Protein AF-0000000078048595 (afdb_homodimer)

Sequence (288 aa):
MGRRRSNDENTLHKILGFFTSAVDALPHLVNYIFIPYFLWQSFKAIGSSNSGDEKKWLKFWVLYFVIDFLESTFPQTFEWLPIWPSAKAVIICWLAYPGPLNGANYIYNKCIHPLLNYRKRVRVSFSEDMVNPFSKKPDDDHDDMGRRRSNDENTLHKILGFFTSAVDALPHLVNYIFIPYFLWQSFKAIGSSNSGDEKKWLKFWVLYFVIDFLESTFPQTFEWLPIWPSAKAVIICWLAYPGPLNGANYIYNKCIHPLLNYRKRVRVSFSEDMVNPFSKKPDDDHDD

Radius of gyration: 27.28 Å; Cα contacts (8 Å, |Δi|>4): 137; chains: 2; bounding box: 36×112×97 Å

Secondary structure (DSSP, 8-state):
-HHHHHHHHHHHHHHHHHHHHHHHHHHHHHHHHHHHHHHHHHHHHHHSS-HHHHHHHHHHHHHHHHHHHHHHH-HHHHHT-TTHHHHHHHHHHHHH--STT-HHHHHIIIIIHHHHHHHHHHHHHHIIIII-SS----------/-HHHHHHHHHHHHHHHHHHHHHHHHHHHHHHHHHHHHHHHHHHHHHHSS-HHHHHHHHHHHHHHHHHHHHHHH-HHHHHT-TTHHHHHHHHHHHHH--STT-HHHHHIIIIIHHHHHHHHHHHHHHIIIII-SS----------

InterPro domains:
  IPR004345 TB2/DP1/HVA22 [PF03134] (40-115)
  IPR004345 TB2/DP1/HVA22 [PTHR12300] (37-122)

Organism: NCBI:txid267555

Solvent-accessible surface area (backbone atoms only — not comparable to full-atom values): 15831 Å² total; per-residue (Å²): 122,69,64,63,54,52,51,49,50,49,48,49,51,48,51,53,48,51,51,53,49,48,64,61,43,45,58,55,51,49,47,63,53,48,47,58,50,53,45,50,54,44,53,52,22,65,74,43,91,48,64,66,46,32,45,50,49,37,40,29,52,45,53,50,49,51,52,51,46,51,44,70,75,38,48,70,67,52,65,72,38,83,58,40,67,59,50,51,52,52,50,52,50,39,29,66,36,89,52,96,72,18,35,24,60,52,48,36,59,69,56,46,46,54,53,52,53,51,42,53,53,47,46,56,55,39,48,64,63,65,62,46,70,76,63,63,72,76,78,78,72,72,83,120,123,70,66,62,56,53,51,50,50,51,48,48,52,48,50,51,48,50,51,52,49,48,63,60,42,46,56,54,52,50,47,62,54,49,47,58,50,53,45,51,54,44,52,51,22,64,73,43,91,49,64,66,46,32,44,49,48,39,40,30,53,47,53,50,49,51,52,53,46,51,45,67,76,38,47,70,68,50,64,70,38,82,57,41,66,59,51,50,52,51,52,51,51,40,28,66,38,88,53,97,71,18,36,25,60,51,50,37,60,70,57,46,44,53,53,53,52,50,41,51,52,46,45,57,54,37,47,62,64,65,61,45,69,74,64,65,71,75,77,77,72,74,77,120

Structure (mmCIF, N/CA/C/O backbone):
data_AF-0000000078048595-model_v1
#
loop_
_entity.id
_entity.type
_entity.pdbx_description
1 polymer 'HVA22-like protein'
#
loop_
_atom_site.group_PDB
_atom_site.id
_atom_site.type_symbol
_atom_site.label_atom_id
_atom_site.label_alt_id
_atom_site.label_comp_id
_atom_site.label_asym_id
_atom_site.label_entity_id
_atom_site.label_seq_id
_atom_site.pdbx_PDB_ins_code
_atom_site.Cartn_x
_atom_site.Cartn_y
_atom_site.Cartn_z
_atom_site.occupancy
_atom_site.B_iso_or_equiv
_atom_site.auth_seq_id
_atom_site.auth_comp_id
_atom_site.auth_asym_id
_atom_site.auth_atom_id
_atom_site.pdbx_PDB_model_num
ATOM 1 N N . MET A 1 1 ? -10.578 -37.719 -40.062 1 47.03 1 MET A N 1
ATOM 2 C CA . MET A 1 1 ? -11.539 -36.781 -39.469 1 47.03 1 MET A CA 1
ATOM 3 C C . MET A 1 1 ? -11.219 -36.5 -38.031 1 47.03 1 MET A C 1
ATOM 5 O O . MET A 1 1 ? -11.734 -35.531 -37.438 1 47.03 1 MET A O 1
ATOM 9 N N . GLY A 1 2 ? -10.523 -37.312 -37.312 1 56.66 2 GLY A N 1
ATOM 10 C CA . GLY A 1 2 ? -10.18 -37.219 -35.906 1 56.66 2 GLY A CA 1
ATOM 11 C C . GLY A 1 2 ? -9.078 -36.219 -35.625 1 56.66 2 GLY A C 1
ATOM 12 O O . GLY A 1 2 ? -9.07 -35.562 -34.562 1 56.66 2 GLY A O 1
ATOM 13 N N . ARG A 1 3 ? -8.203 -36 -36.625 1 63.97 3 ARG A N 1
ATOM 14 C CA . ARG A 1 3 ? -7.035 -35.156 -36.375 1 63.97 3 ARG A CA 1
ATOM 15 C C . ARG A 1 3 ? -7.406 -33.688 -36.469 1 63.97 3 ARG A C 1
ATOM 17 O O . ARG A 1 3 ? -6.812 -32.844 -35.75 1 63.97 3 ARG A O 1
ATOM 24 N N . ARG A 1 4 ? -8.266 -33.344 -37.25 1 62.44 4 ARG A N 1
ATOM 25 C CA . ARG A 1 4 ? -8.648 -31.938 -37.438 1 62.44 4 ARG A CA 1
ATOM 26 C C . ARG A 1 4 ? -9.383 -31.406 -36.188 1 62.44 4 ARG A C 1
ATOM 28 O O . ARG A 1 4 ? -9.203 -30.266 -35.812 1 62.44 4 ARG A O 1
ATOM 35 N N . ARG A 1 5 ? -10.164 -32.281 -35.625 1 65.06 5 ARG A N 1
ATOM 36 C CA . ARG A 1 5 ? -10.938 -31.891 -34.438 1 65.06 5 ARG A CA 1
ATOM 37 C C . ARG A 1 5 ? -10.023 -31.656 -33.25 1 65.06 5 ARG A C 1
ATOM 39 O O . ARG A 1 5 ? -10.266 -30.734 -32.438 1 65.06 5 ARG A O 1
ATOM 46 N N . SER A 1 6 ? -8.93 -32.406 -33.281 1 72.25 6 SER A N 1
ATOM 47 C CA . SER A 1 6 ? -8 -32.281 -32.188 1 72.25 6 SER A CA 1
ATOM 48 C C . SER A 1 6 ? -7.242 -30.969 -32.219 1 72.25 6 SER A C 1
ATOM 50 O O . SER A 1 6 ? -7.055 -30.312 -31.203 1 72.25 6 SER A O 1
ATOM 52 N N . ASN A 1 7 ? -7 -30.516 -33.406 1 72.75 7 ASN A N 1
ATOM 53 C CA . ASN A 1 7 ? -6.254 -29.281 -33.594 1 72.75 7 ASN A CA 1
ATOM 54 C C . ASN A 1 7 ? -7.117 -28.047 -33.281 1 72.75 7 ASN A C 1
ATOM 56 O O . ASN A 1 7 ? -6.633 -27.078 -32.688 1 72.75 7 ASN A O 1
ATOM 60 N N . ASP A 1 8 ? -8.414 -28.281 -33.656 1 74.12 8 ASP A N 1
ATOM 61 C CA . ASP A 1 8 ? -9.328 -27.172 -33.406 1 74.12 8 ASP A CA 1
ATOM 62 C C . ASP A 1 8 ? -9.562 -26.969 -31.922 1 74.12 8 ASP A C 1
ATOM 64 O O . ASP A 1 8 ? -9.641 -25.844 -31.438 1 74.12 8 ASP A O 1
ATOM 68 N N . GLU A 1 9 ? -9.594 -28.094 -31.234 1 78.25 9 GLU A N 1
ATOM 69 C CA . GLU A 1 9 ? -9.797 -28.016 -29.781 1 78.25 9 GLU A CA 1
ATOM 70 C C . GLU A 1 9 ? -8.594 -27.375 -29.094 1 78.25 9 GLU A C 1
ATOM 72 O O . GLU A 1 9 ? -8.758 -26.547 -28.188 1 78.25 9 GLU A O 1
ATOM 77 N N . ASN A 1 10 ? -7.422 -27.734 -29.672 1 80.69 10 ASN A N 1
ATOM 78 C CA . ASN A 1 10 ? -6.215 -27.141 -29.094 1 80.69 10 ASN A CA 1
ATOM 79 C C . ASN A 1 10 ? -6.152 -25.641 -29.359 1 80.69 10 ASN A C 1
ATOM 81 O O . ASN A 1 10 ? -5.738 -24.859 -28.484 1 80.69 10 ASN A O 1
ATOM 85 N N . THR A 1 11 ? -6.617 -25.344 -30.594 1 81.94 11 THR A N 1
ATOM 86 C CA . THR A 1 11 ? -6.598 -23.938 -30.938 1 81.94 11 THR A CA 1
ATOM 87 C C . THR A 1 11 ? -7.602 -23.156 -30.094 1 81.94 11 THR A C 1
ATOM 89 O O . THR A 1 11 ? -7.301 -22.062 -29.625 1 81.94 11 THR A O 1
ATOM 92 N N . LEU A 1 12 ? -8.766 -23.781 -29.938 1 79.06 12 LEU A N 1
ATOM 93 C CA . LEU A 1 12 ? -9.789 -23.125 -29.141 1 79.06 12 LEU A CA 1
ATOM 94 C C . LEU A 1 12 ? -9.328 -22.953 -27.703 1 79.06 12 LEU A C 1
ATOM 96 O O . LEU A 1 12 ? -9.547 -21.906 -27.094 1 79.06 12 LEU A O 1
ATOM 100 N N . HIS A 1 13 ? -8.719 -23.984 -27.188 1 80.88 13 HIS A N 1
ATOM 101 C CA . HIS A 1 13 ? -8.211 -23.922 -25.828 1 80.88 13 HIS A CA 1
ATOM 102 C C . HIS A 1 13 ? -7.148 -22.828 -25.688 1 80.88 13 HIS A C 1
ATOM 104 O O . HIS A 1 13 ? -7.094 -22.125 -24.672 1 80.88 13 HIS A O 1
ATOM 110 N N . LYS A 1 14 ? -6.359 -22.75 -26.781 1 83.56 14 LYS A N 1
ATOM 111 C CA . LYS A 1 14 ? -5.32 -21.719 -26.75 1 83.56 14 LYS A CA 1
ATOM 112 C C . LYS A 1 14 ? -5.926 -20.328 -26.844 1 83.56 14 LYS A C 1
ATOM 114 O O . LYS A 1 14 ? -5.492 -19.406 -26.141 1 83.56 14 LYS A O 1
ATOM 119 N N . ILE A 1 15 ? -6.914 -20.172 -27.656 1 78.69 15 ILE A N 1
ATOM 120 C CA . ILE A 1 15 ? -7.562 -18.875 -27.812 1 78.69 15 ILE A CA 1
ATOM 121 C C . ILE A 1 15 ? -8.266 -18.484 -26.516 1 78.69 15 ILE A C 1
ATOM 123 O O . ILE A 1 15 ? -8.148 -17.344 -26.062 1 78.69 15 ILE A O 1
ATOM 127 N N . LEU A 1 16 ? -8.969 -19.422 -25.922 1 76.94 16 LEU A N 1
ATOM 128 C CA . LEU A 1 16 ? -9.656 -19.172 -24.656 1 76.94 16 LEU A CA 1
ATOM 129 C C . LEU A 1 16 ? -8.656 -18.828 -23.562 1 76.94 16 LEU A C 1
ATOM 131 O O . LEU A 1 16 ? -8.922 -17.969 -22.719 1 76.94 16 LEU A O 1
ATOM 135 N N . GLY A 1 17 ? -7.516 -19.5 -23.656 1 69.31 17 GLY A N 1
ATOM 136 C CA . GLY A 1 17 ? -6.461 -19.219 -22.688 1 69.31 17 GLY A CA 1
ATOM 137 C C . GLY A 1 17 ? -5.895 -17.812 -22.828 1 69.31 17 GLY A C 1
ATOM 138 O O . GLY A 1 17 ? -5.652 -17.141 -21.828 1 69.31 17 GLY A O 1
ATOM 139 N N . PHE A 1 18 ? -5.734 -17.484 -24.031 1 72.56 18 PHE A N 1
ATOM 140 C CA . PHE A 1 18 ? -5.219 -16.141 -24.312 1 72.56 18 PHE A CA 1
ATOM 141 C C . PHE A 1 18 ? -6.191 -15.078 -23.812 1 72.56 18 PHE A C 1
ATOM 143 O O . PHE A 1 18 ? -5.785 -14.094 -23.203 1 72.56 18 PHE A O 1
ATOM 150 N N . PHE A 1 19 ? -7.473 -15.258 -24.047 1 71.81 19 PHE A N 1
ATOM 151 C CA . PHE A 1 19 ? -8.492 -14.297 -23.641 1 71.81 19 PHE A CA 1
ATOM 152 C C . PHE A 1 19 ? -8.586 -14.203 -22.125 1 71.81 19 PHE A C 1
ATOM 154 O O . PHE A 1 19 ? -8.711 -13.109 -21.578 1 71.81 19 PHE A O 1
ATOM 161 N N . THR A 1 20 ? -8.539 -15.281 -21.531 1 66.81 20 THR A N 1
ATOM 162 C CA . THR A 1 20 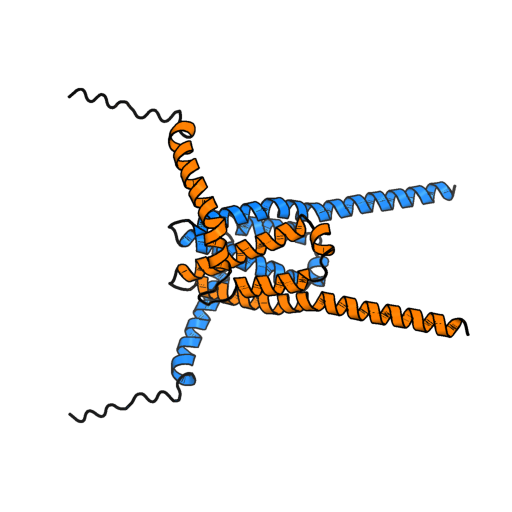? -8.602 -15.297 -20.078 1 66.81 20 THR A CA 1
ATOM 163 C C . THR A 1 20 ? -7.379 -14.609 -19.484 1 66.81 20 THR A C 1
ATOM 165 O O . THR A 1 20 ? -7.496 -13.875 -18.5 1 66.81 20 THR A O 1
ATOM 168 N N . SER A 1 21 ? -6.254 -14.828 -20.094 1 66.62 21 SER A N 1
ATOM 169 C CA . SER A 1 21 ? -5.027 -14.18 -19.641 1 66.62 21 SER A CA 1
ATOM 170 C C . SER A 1 21 ? -5.098 -12.664 -19.828 1 66.62 21 SER A C 1
ATOM 172 O O . SER A 1 21 ? -4.641 -11.906 -18.984 1 66.62 21 SER A O 1
ATOM 174 N N . ALA A 1 22 ? -5.676 -12.289 -20.875 1 65.25 22 ALA A N 1
ATOM 175 C CA . ALA A 1 22 ? -5.816 -10.867 -21.188 1 65.25 22 ALA A CA 1
ATOM 176 C C . ALA A 1 22 ? -6.75 -10.188 -20.188 1 65.25 22 ALA A C 1
ATOM 178 O O . ALA A 1 22 ? -6.461 -9.086 -19.703 1 65.25 22 ALA A O 1
ATOM 179 N N . VAL A 1 23 ? -7.812 -10.797 -19.922 1 63.19 23 VAL A N 1
ATOM 180 C CA . VAL A 1 23 ? -8.805 -10.281 -18.984 1 63.19 23 VAL A CA 1
ATOM 181 C C . VAL A 1 23 ? -8.18 -10.148 -17.594 1 63.19 23 VAL A C 1
ATOM 183 O O . VAL A 1 23 ? -8.438 -9.172 -16.875 1 63.19 23 VAL A O 1
ATOM 186 N N . ASP A 1 24 ? -7.355 -11.078 -17.297 1 64.62 24 ASP A N 1
ATOM 187 C CA . ASP A 1 24 ? -6.672 -11.062 -16 1 64.62 24 ASP A CA 1
ATOM 188 C C . ASP A 1 24 ? -5.566 -10.008 -15.977 1 64.62 24 ASP A C 1
ATOM 190 O O . ASP A 1 24 ? -5.262 -9.445 -14.922 1 64.62 24 ASP A O 1
ATOM 194 N N . ALA A 1 25 ? -5.07 -9.75 -17.141 1 69.19 25 ALA A N 1
ATOM 195 C CA . ALA A 1 25 ? -3.936 -8.836 -17.25 1 69.19 25 ALA A CA 1
ATOM 196 C C . ALA A 1 25 ? -4.398 -7.387 -17.219 1 69.19 25 ALA A C 1
ATOM 198 O O . ALA A 1 25 ? -3.645 -6.5 -16.812 1 69.19 25 ALA A O 1
ATOM 199 N N . LEU A 1 26 ? -5.609 -7.152 -17.516 1 73.62 26 LEU A N 1
ATOM 200 C CA . LEU A 1 26 ? -6.121 -5.793 -17.672 1 73.62 26 LEU A CA 1
ATOM 201 C C . LEU A 1 26 ? -6.086 -5.055 -16.328 1 73.62 26 LEU A C 1
ATOM 203 O O . LEU A 1 26 ? -5.543 -3.949 -16.25 1 73.62 26 LEU A O 1
ATOM 207 N N . PRO A 1 27 ? -6.684 -5.715 -15.367 1 70.81 27 PRO A N 1
ATOM 208 C CA . PRO A 1 27 ? -6.621 -5.02 -14.078 1 70.81 27 PRO A CA 1
ATOM 209 C C . PRO A 1 27 ? -5.191 -4.766 -13.609 1 70.81 27 PRO A C 1
ATOM 211 O O . PRO A 1 27 ? -4.914 -3.74 -12.984 1 70.81 27 PRO A O 1
ATOM 214 N N . HIS A 1 28 ? -4.348 -5.66 -13.953 1 71.62 28 HIS A N 1
ATOM 215 C CA . HIS A 1 28 ? -2.947 -5.492 -13.578 1 71.62 28 HIS A CA 1
ATOM 216 C C . HIS A 1 28 ? -2.318 -4.309 -14.312 1 71.62 28 HIS A C 1
ATOM 218 O O . HIS A 1 28 ? -1.561 -3.539 -13.711 1 71.62 28 HIS A O 1
ATOM 224 N N . LEU A 1 29 ? -2.775 -4.176 -15.5 1 72.94 29 LEU A N 1
ATOM 225 C CA . LEU A 1 29 ? -2.289 -3.047 -16.281 1 72.94 29 LEU A CA 1
ATOM 226 C C . LEU A 1 29 ? -2.801 -1.728 -15.719 1 72.94 29 LEU A C 1
ATOM 228 O O . LEU A 1 29 ? -2.057 -0.748 -15.648 1 72.94 29 LEU A O 1
ATOM 232 N N . VAL A 1 30 ? -3.99 -1.781 -15.289 1 75.5 30 VAL A N 1
ATOM 233 C CA . VAL A 1 30 ? -4.602 -0.594 -14.703 1 75.5 30 VAL A CA 1
ATOM 234 C C . VAL A 1 30 ? -3.861 -0.209 -13.422 1 75.5 30 VAL A C 1
ATOM 236 O O . VAL A 1 30 ? -3.561 0.967 -13.203 1 75.5 30 VAL A O 1
ATOM 239 N N . ASN A 1 31 ? -3.445 -1.208 -12.719 1 76.31 31 ASN A N 1
ATOM 240 C CA . ASN A 1 31 ? -2.713 -0.954 -11.484 1 76.31 31 ASN A CA 1
ATOM 241 C C . ASN A 1 31 ? -1.344 -0.339 -11.758 1 76.31 31 ASN A C 1
ATOM 243 O O . ASN A 1 31 ? -0.879 0.515 -11.008 1 76.31 31 ASN A O 1
ATOM 247 N N . TYR A 1 32 ? -0.879 -0.695 -12.945 1 80.94 32 TYR A N 1
ATOM 248 C CA . TYR A 1 32 ? 0.448 -0.2 -13.297 1 80.94 32 TYR A CA 1
ATOM 249 C C . TYR A 1 32 ? 0.399 1.278 -13.664 1 80.94 32 TYR A C 1
ATOM 251 O O . TYR A 1 32 ? 1.399 1.989 -13.539 1 80.94 32 TYR A O 1
ATOM 259 N N . ILE A 1 33 ? -0.716 1.699 -14.016 1 82.31 33 ILE A N 1
ATOM 260 C CA . ILE A 1 33 ? -0.873 3.107 -14.359 1 82.31 33 ILE A CA 1
ATOM 261 C C . ILE A 1 33 ? -1.335 3.895 -13.141 1 82.31 33 ILE A C 1
ATOM 263 O O . ILE A 1 33 ? -0.8 4.965 -12.844 1 82.31 33 ILE A O 1
ATOM 267 N N . PHE A 1 34 ? -2.236 3.348 -12.43 1 82.06 34 PHE A N 1
ATOM 268 C CA . PHE A 1 34 ? -2.871 4.062 -11.328 1 82.06 34 PHE A CA 1
ATOM 269 C C . PHE A 1 34 ? -1.93 4.168 -10.141 1 82.06 34 PHE A C 1
ATOM 271 O O . PHE A 1 34 ? -1.878 5.203 -9.469 1 82.06 34 PHE A O 1
ATOM 278 N N . ILE A 1 35 ? -1.133 3.178 -9.938 1 84.81 35 ILE A N 1
ATOM 279 C CA . ILE A 1 35 ? -0.312 3.17 -8.734 1 84.81 35 ILE A CA 1
ATOM 280 C C . ILE A 1 35 ? 0.756 4.258 -8.828 1 84.81 35 ILE A C 1
ATOM 282 O O . ILE A 1 35 ? 0.89 5.086 -7.926 1 84.81 35 ILE A O 1
ATOM 286 N N . PRO A 1 36 ? 1.454 4.355 -9.953 1 87.25 36 PRO A N 1
ATOM 287 C CA . PRO A 1 36 ? 2.402 5.469 -10.062 1 87.25 36 PRO A CA 1
ATOM 288 C C . PRO A 1 36 ? 1.73 6.832 -9.914 1 87.25 36 PRO A C 1
ATOM 290 O O . PRO A 1 36 ? 2.326 7.762 -9.359 1 87.25 36 PRO A O 1
ATOM 293 N N . TYR A 1 37 ? 0.585 6.895 -10.414 1 90 37 TYR A N 1
ATOM 294 C CA . TYR A 1 37 ? -0.163 8.141 -10.273 1 90 37 TYR A CA 1
ATOM 295 C C . TYR A 1 37 ? -0.445 8.438 -8.805 1 90 37 TYR A C 1
ATOM 297 O O . TYR A 1 37 ? -0.194 9.547 -8.328 1 90 37 TYR A O 1
ATOM 305 N N . PHE A 1 38 ? -0.962 7.508 -8.07 1 89.38 38 PHE A N 1
ATOM 306 C CA . PHE A 1 38 ? -1.267 7.68 -6.652 1 89.38 38 PHE A CA 1
ATOM 307 C C . PHE A 1 38 ? 0.001 7.973 -5.859 1 89.38 38 PHE A C 1
ATOM 309 O O . PHE A 1 38 ? -0.019 8.766 -4.918 1 89.38 38 PHE A O 1
ATOM 316 N N . LEU A 1 39 ? 1.055 7.395 -6.285 1 90 39 LEU A N 1
ATOM 317 C CA . LEU A 1 39 ? 2.338 7.633 -5.633 1 90 39 LEU A CA 1
ATOM 318 C C . LEU A 1 39 ? 2.803 9.07 -5.855 1 90 39 LEU A C 1
ATOM 320 O O . LEU A 1 39 ? 3.299 9.711 -4.926 1 90 39 LEU A O 1
ATOM 324 N N . TRP A 1 40 ? 2.553 9.461 -7.051 1 89.25 40 TRP A N 1
ATOM 325 C CA . TRP A 1 40 ? 2.928 10.828 -7.375 1 89.25 40 TRP A CA 1
ATOM 326 C C . TRP A 1 40 ? 2.117 11.828 -6.551 1 89.25 40 TRP A C 1
ATOM 328 O O . TRP A 1 40 ? 2.666 12.797 -6.023 1 89.25 40 TRP A O 1
ATOM 338 N N . GLN A 1 41 ? 0.871 11.641 -6.438 1 90 41 GLN A N 1
ATOM 339 C CA . GLN A 1 41 ? 0.013 12.508 -5.637 1 90 41 GLN A CA 1
ATOM 340 C C . GLN A 1 41 ? 0.418 12.477 -4.168 1 90 41 GLN A C 1
ATOM 342 O O . GLN A 1 41 ? 0.385 13.508 -3.488 1 90 41 GLN A O 1
ATOM 347 N N . SER A 1 42 ? 0.795 11.328 -3.668 1 91.06 42 SER A N 1
ATOM 348 C CA . SER A 1 42 ? 1.246 11.195 -2.287 1 91.06 42 SER A CA 1
ATOM 349 C C . SER A 1 42 ? 2.533 11.977 -2.045 1 91.06 42 SER A C 1
ATOM 351 O O . SER A 1 42 ? 2.689 12.617 -1.007 1 91.06 42 SER A O 1
ATOM 353 N N . PHE A 1 43 ? 3.355 11.953 -3.041 1 87.81 43 PHE A N 1
ATOM 354 C CA . PHE A 1 43 ? 4.602 12.703 -2.963 1 87.81 43 PHE A CA 1
ATOM 355 C C . PHE A 1 43 ? 4.324 14.203 -2.855 1 87.81 43 PHE A C 1
ATOM 357 O O . PHE A 1 43 ? 4.934 14.891 -2.039 1 87.81 43 PHE A O 1
ATOM 364 N N . LYS A 1 44 ? 3.482 14.609 -3.631 1 88.56 44 LYS A N 1
ATOM 365 C CA . LYS A 1 44 ? 3.1 16.016 -3.607 1 88.56 44 LYS A CA 1
ATOM 366 C C . LYS A 1 44 ? 2.477 16.406 -2.266 1 88.56 44 LYS A C 1
ATOM 368 O O . LYS A 1 44 ? 2.721 17.484 -1.749 1 88.56 44 LYS A O 1
ATOM 373 N N . ALA A 1 45 ? 1.683 15.516 -1.693 1 89.38 45 ALA A N 1
ATOM 374 C CA . ALA A 1 45 ? 1.009 15.766 -0.422 1 89.38 45 ALA A CA 1
ATOM 375 C C . ALA A 1 45 ? 2.018 15.906 0.714 1 89.38 45 ALA A C 1
ATOM 377 O O . ALA A 1 45 ? 1.817 16.703 1.635 1 89.38 45 ALA A O 1
ATOM 378 N N . ILE A 1 46 ? 3.076 15.188 0.655 1 88.5 46 ILE A N 1
ATOM 379 C CA . ILE A 1 46 ? 4.094 15.219 1.698 1 88.5 46 ILE A CA 1
ATOM 380 C C . ILE A 1 46 ? 4.805 16.578 1.688 1 88.5 46 ILE A C 1
ATOM 382 O O . ILE A 1 46 ? 5.172 17.094 2.744 1 88.5 46 ILE A O 1
ATOM 386 N N . GLY A 1 47 ? 4.973 17.078 0.521 1 83.94 47 GLY A N 1
ATOM 387 C CA . GLY A 1 47 ? 5.652 18.359 0.395 1 83.94 47 GLY A CA 1
ATOM 388 C C . GLY A 1 47 ? 4.723 19.547 0.564 1 83.94 47 GLY A C 1
ATOM 389 O O . GLY A 1 47 ? 5.172 20.703 0.589 1 83.94 47 GLY A O 1
ATOM 390 N N . SER A 1 48 ? 3.479 19.234 0.681 1 81.81 48 SER A N 1
ATOM 391 C CA . SER A 1 48 ? 2.49 20.312 0.792 1 81.81 48 SER A CA 1
ATOM 392 C C . SER A 1 48 ? 2.449 20.875 2.205 1 81.81 48 SER A C 1
ATOM 394 O O . SER A 1 48 ? 2.811 20.203 3.166 1 81.81 48 SER A O 1
ATOM 396 N N . SER A 1 49 ? 2.025 22.109 2.322 1 81 49 SER A N 1
ATOM 397 C CA . SER A 1 49 ? 1.893 22.781 3.611 1 81 49 SER A CA 1
ATOM 398 C C . SER A 1 49 ? 0.559 22.453 4.27 1 81 49 SER A C 1
ATOM 400 O O . SER A 1 49 ? 0.376 22.688 5.469 1 81 49 SER A O 1
ATOM 402 N N . ASN A 1 50 ? -0.287 21.828 3.555 1 82.12 50 ASN A N 1
ATOM 403 C CA . ASN A 1 50 ? -1.604 21.484 4.074 1 82.12 50 ASN A CA 1
ATOM 404 C C . ASN A 1 50 ? -1.63 20.062 4.617 1 82.12 50 ASN A C 1
ATOM 406 O O . ASN A 1 50 ? -1.549 19.094 3.852 1 82.12 50 ASN A O 1
ATOM 410 N N . SER A 1 51 ? -1.78 19.953 5.875 1 81.44 51 SER A N 1
ATOM 411 C CA . SER A 1 51 ? -1.78 18.641 6.535 1 81.44 51 SER A CA 1
ATOM 412 C C . SER A 1 51 ? -2.959 17.797 6.078 1 81.44 51 SER A C 1
ATOM 414 O O . SER A 1 51 ? -2.922 16.562 6.184 1 81.44 51 SER A O 1
ATOM 416 N N . GLY A 1 52 ? -3.986 18.406 5.578 1 84.81 52 GLY A N 1
ATOM 417 C CA . GLY A 1 52 ? -5.16 17.688 5.098 1 84.81 52 GLY A CA 1
ATOM 418 C C . GLY A 1 52 ? -4.871 16.812 3.9 1 84.81 52 GLY A C 1
ATOM 419 O O . GLY A 1 52 ? -5.492 15.758 3.732 1 84.81 52 GLY A O 1
ATOM 420 N N . ASP A 1 53 ? -3.898 17.219 3.154 1 87.31 53 ASP A N 1
ATOM 421 C CA . ASP A 1 53 ? -3.545 16.453 1.959 1 87.31 53 ASP A CA 1
ATOM 422 C C . ASP A 1 53 ? -2.883 15.133 2.326 1 87.31 53 ASP A C 1
ATOM 424 O O . ASP A 1 53 ? -3.176 14.094 1.721 1 87.31 53 ASP A O 1
ATOM 428 N N . GLU A 1 54 ? -2.014 15.227 3.322 1 91.19 54 GLU A N 1
ATOM 429 C CA . GLU A 1 54 ? -1.344 14.008 3.758 1 91.19 54 GLU A CA 1
ATOM 430 C C . GLU A 1 54 ? -2.342 13 4.332 1 91.19 54 GLU A C 1
ATOM 432 O O . GLU A 1 54 ? -2.225 11.797 4.098 1 91.19 54 GLU A O 1
ATOM 437 N N . LYS A 1 55 ? -3.318 13.547 5.043 1 90.25 55 LYS A N 1
ATOM 438 C CA . LYS A 1 55 ? -4.316 12.68 5.668 1 90.25 55 LYS A CA 1
ATOM 439 C C . LYS A 1 55 ? -5.141 11.945 4.617 1 90.25 55 LYS A C 1
ATOM 441 O O . LYS A 1 55 ? -5.41 10.75 4.758 1 90.25 55 LYS A O 1
ATOM 446 N N . LYS A 1 56 ? -5.445 12.672 3.627 1 89.5 56 LYS A N 1
ATOM 447 C CA . LYS A 1 56 ? -6.25 12.094 2.555 1 89.5 56 LYS A CA 1
ATOM 448 C C . LYS A 1 56 ? -5.562 10.883 1.937 1 89.5 56 LYS A C 1
ATOM 450 O O . LYS A 1 56 ? -6.16 9.812 1.823 1 89.5 56 LYS A O 1
ATOM 455 N N . TRP A 1 57 ? -4.363 11.062 1.596 1 92.06 57 TRP A N 1
ATOM 456 C CA . TRP A 1 57 ? -3.66 10 0.891 1 92.06 57 TRP A CA 1
ATOM 457 C C . TRP A 1 57 ? -3.289 8.867 1.845 1 92.06 57 TRP A C 1
ATOM 459 O O . TRP A 1 57 ? -3.256 7.699 1.45 1 92.06 57 TRP A O 1
ATOM 469 N N . LEU A 1 58 ? -3.102 9.234 3.078 1 93.31 58 LEU A N 1
ATOM 470 C CA . LEU A 1 58 ? -2.859 8.172 4.051 1 93.31 58 LEU A CA 1
ATOM 471 C C . LEU A 1 58 ? -4.109 7.324 4.254 1 93.31 58 LEU A C 1
ATOM 473 O O . LEU A 1 58 ? -4.027 6.098 4.328 1 93.31 58 LEU A O 1
ATOM 477 N N . LYS A 1 59 ? -5.273 7.973 4.32 1 92.94 59 LYS A N 1
ATOM 478 C CA . LYS A 1 59 ? -6.527 7.23 4.422 1 92.94 59 LYS A CA 1
ATOM 479 C C . LYS A 1 59 ? -6.719 6.309 3.223 1 92.94 59 LYS A C 1
ATOM 481 O O . LYS A 1 59 ? -7.152 5.164 3.377 1 92.94 59 LYS A O 1
ATOM 486 N N . PHE A 1 60 ? -6.406 6.816 2.131 1 93.31 60 PHE A N 1
ATOM 487 C CA . PHE A 1 60 ? -6.508 6.039 0.903 1 93.31 60 PHE A CA 1
ATOM 488 C C . PHE A 1 60 ? -5.672 4.77 0.994 1 93.31 60 PHE A C 1
ATOM 490 O O . PHE A 1 60 ? -6.168 3.672 0.729 1 93.31 60 PHE A O 1
ATOM 497 N N . TRP A 1 61 ? -4.398 4.914 1.379 1 92.38 61 TRP A N 1
ATOM 498 C CA . TRP A 1 61 ? -3.496 3.77 1.429 1 92.38 61 TRP A CA 1
ATOM 499 C C . TRP A 1 61 ? -3.939 2.773 2.496 1 92.38 61 TRP A C 1
ATOM 501 O O . TRP A 1 61 ? -3.828 1.56 2.305 1 92.38 61 TRP A O 1
ATOM 511 N N . VAL A 1 62 ? -4.418 3.281 3.58 1 92 62 VAL A N 1
ATOM 512 C CA . VAL A 1 62 ? -4.891 2.41 4.652 1 92 62 VAL A CA 1
ATOM 513 C C . VAL A 1 62 ? -6.066 1.569 4.156 1 92 62 VAL A C 1
ATOM 515 O O . VAL A 1 62 ? -6.074 0.347 4.316 1 92 62 VAL A O 1
ATOM 518 N N . LEU A 1 63 ? -6.98 2.201 3.539 1 92.5 63 LEU A N 1
ATOM 519 C CA . LEU A 1 63 ? -8.164 1.495 3.061 1 92.5 63 LEU A CA 1
ATOM 520 C C . LEU A 1 63 ? -7.805 0.531 1.937 1 92.5 63 LEU A C 1
ATOM 522 O O . LEU A 1 63 ? -8.359 -0.568 1.854 1 92.5 63 LEU A O 1
ATOM 526 N N . TYR A 1 64 ? -6.91 0.966 1.093 1 92.62 64 TYR A N 1
ATOM 527 C CA . TYR A 1 64 ? -6.402 0.092 0.039 1 92.62 64 TYR A CA 1
ATOM 528 C C . TYR A 1 64 ? -5.824 -1.19 0.625 1 92.62 64 TYR A C 1
ATOM 530 O O . TYR A 1 64 ? -6.137 -2.289 0.158 1 92.62 64 TYR A O 1
ATOM 538 N N . PHE A 1 65 ? -5.02 -1.065 1.662 1 91.38 65 PHE A N 1
ATOM 539 C CA . PHE A 1 65 ? -4.352 -2.221 2.25 1 91.38 65 PHE A CA 1
ATOM 540 C C . PHE A 1 65 ? -5.348 -3.088 3.014 1 91.38 65 PHE A C 1
ATOM 542 O O . PHE A 1 65 ? -5.18 -4.309 3.098 1 91.38 65 PHE A O 1
ATOM 549 N N . VAL A 1 66 ? -6.332 -2.48 3.582 1 90.12 66 VAL A N 1
ATOM 550 C CA . VAL A 1 66 ? -7.379 -3.268 4.223 1 90.12 66 VAL A CA 1
ATOM 551 C C . VAL A 1 66 ? -8.047 -4.172 3.191 1 90.12 66 VAL A C 1
ATOM 553 O O . VAL A 1 66 ? -8.258 -5.363 3.441 1 90.12 66 VAL A O 1
ATOM 556 N N . ILE A 1 67 ? -8.375 -3.615 2.053 1 90.38 67 ILE A N 1
ATOM 557 C CA . ILE A 1 67 ? -8.992 -4.387 0.978 1 90.38 67 ILE A CA 1
ATOM 558 C C . ILE A 1 67 ? -8.039 -5.484 0.521 1 90.38 67 ILE A C 1
ATOM 560 O O . ILE A 1 67 ? -8.438 -6.641 0.365 1 90.38 67 ILE A O 1
ATOM 564 N N . ASP A 1 68 ? -6.777 -5.105 0.356 1 87.56 68 ASP A N 1
ATOM 565 C CA . ASP A 1 68 ? -5.77 -6.07 -0.07 1 87.56 68 ASP A CA 1
ATOM 566 C C . ASP A 1 68 ? -5.613 -7.195 0.954 1 87.56 68 ASP A C 1
ATOM 568 O O . ASP A 1 68 ? -5.449 -8.35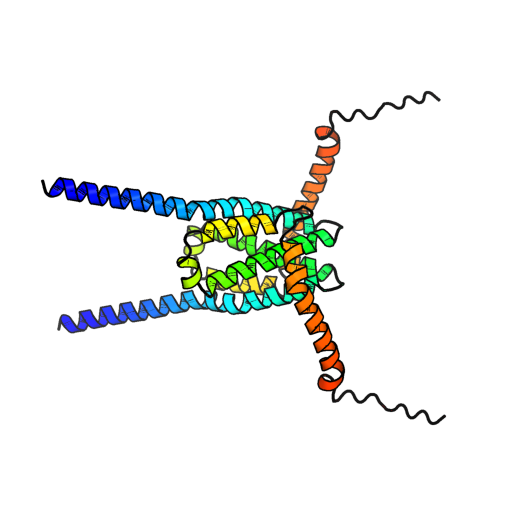9 0.585 1 87.56 68 ASP A O 1
ATOM 572 N N . PHE A 1 69 ? -5.703 -6.859 2.15 1 86.31 69 PHE A N 1
ATOM 573 C CA . PHE A 1 69 ? -5.582 -7.824 3.238 1 86.31 69 PHE A CA 1
ATOM 574 C C . PHE A 1 69 ? -6.77 -8.781 3.25 1 86.31 69 PHE A C 1
ATOM 576 O O . PHE A 1 69 ? -6.594 -9.992 3.381 1 86.31 69 PHE A O 1
ATOM 583 N N . LEU A 1 70 ? -7.945 -8.266 3.154 1 87.88 70 LEU A N 1
ATOM 584 C CA . LEU A 1 70 ? -9.141 -9.102 3.113 1 87.88 70 LEU A CA 1
ATOM 585 C C . LEU A 1 70 ? -9.094 -10.062 1.929 1 87.88 70 LEU A C 1
ATOM 587 O O . LEU A 1 70 ? -9.438 -11.234 2.064 1 87.88 70 LEU A O 1
ATOM 591 N N . GLU A 1 71 ? -8.617 -9.516 0.866 1 86.12 71 GLU A N 1
ATOM 592 C CA . GLU A 1 71 ? -8.508 -10.336 -0.335 1 86.12 71 GLU A CA 1
ATOM 593 C C . GLU A 1 71 ? -7.492 -11.461 -0.143 1 86.12 71 GLU A C 1
ATOM 595 O O . GLU A 1 71 ? -7.723 -12.594 -0.571 1 86.12 71 GLU A O 1
ATOM 600 N N . SER A 1 72 ? -6.402 -11.156 0.5 1 83.75 72 SER A N 1
ATOM 601 C CA . SER A 1 72 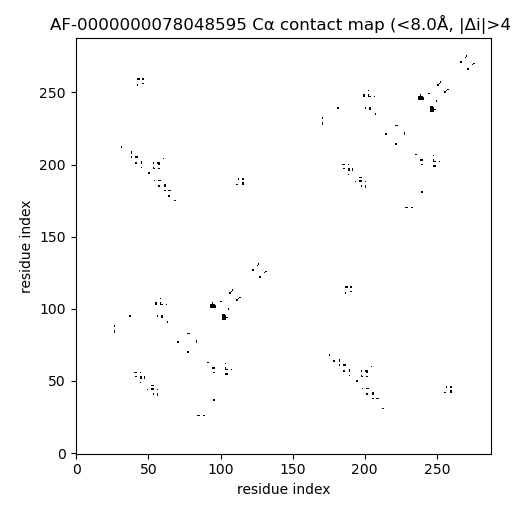? -5.352 -12.148 0.712 1 83.75 72 SER A CA 1
ATOM 602 C C . SER A 1 72 ? -5.762 -13.172 1.765 1 83.75 72 SER A C 1
ATOM 604 O O . SER A 1 72 ? -5.301 -14.312 1.738 1 83.75 72 SER A O 1
ATOM 606 N N . THR A 1 73 ? -6.59 -12.828 2.742 1 83.12 73 THR A N 1
ATOM 607 C CA . THR A 1 73 ? -7.031 -13.695 3.828 1 83.12 73 THR A CA 1
ATOM 608 C C . THR A 1 73 ? -8.133 -14.641 3.357 1 83.12 73 THR A C 1
ATOM 610 O O . THR A 1 73 ? -8.195 -15.789 3.787 1 83.12 73 THR A O 1
ATOM 613 N N . PHE A 1 74 ? -8.969 -14.117 2.453 1 86.81 74 PHE A N 1
ATOM 614 C CA . PHE A 1 74 ? -10.078 -14.922 1.956 1 86.81 74 PHE A CA 1
ATOM 615 C C . PHE A 1 74 ? -9.992 -15.086 0.444 1 86.81 74 PHE A C 1
ATOM 617 O O . PHE A 1 74 ? -10.898 -14.672 -0.284 1 86.81 74 PHE A O 1
ATOM 624 N N . PRO A 1 75 ? -8.969 -15.758 -0.023 1 84.81 75 PRO A N 1
ATOM 625 C CA . PRO A 1 75 ? -8.82 -15.867 -1.477 1 84.81 75 PRO A CA 1
ATOM 626 C C . PRO A 1 75 ? -9.977 -16.625 -2.133 1 84.81 75 PRO A C 1
ATOM 628 O O . PRO A 1 75 ? -10.391 -16.281 -3.238 1 84.81 75 PRO A O 1
ATOM 631 N N . GLN A 1 76 ? -10.531 -17.641 -1.504 1 85.25 76 GLN A N 1
ATOM 632 C CA . GLN A 1 76 ? -11.625 -18.438 -2.041 1 85.25 76 GLN A CA 1
ATOM 633 C C . GLN A 1 76 ? -12.867 -17.578 -2.273 1 85.25 76 GLN A C 1
ATOM 635 O O . GLN A 1 76 ? -13.555 -17.734 -3.283 1 85.25 76 GLN A O 1
ATOM 640 N N . THR A 1 77 ? -13.141 -16.703 -1.285 1 85 77 THR A N 1
ATOM 641 C CA . THR A 1 77 ? -14.305 -15.828 -1.365 1 85 77 THR A CA 1
ATOM 642 C C . THR A 1 77 ? -14.18 -14.875 -2.553 1 85 77 THR A C 1
ATOM 644 O O . THR A 1 77 ? -15.133 -14.711 -3.32 1 85 77 THR A O 1
ATOM 647 N N . PHE A 1 78 ? -13.062 -14.336 -2.812 1 84.62 78 PHE A N 1
ATOM 648 C CA . PHE A 1 78 ? -12.883 -13.336 -3.855 1 84.62 78 PHE A CA 1
ATOM 649 C C . PHE A 1 78 ? -12.703 -13.992 -5.215 1 84.62 78 PHE A C 1
ATOM 651 O O . PHE A 1 78 ? -13.062 -13.414 -6.246 1 84.62 78 PHE A O 1
ATOM 658 N N . GLU A 1 79 ? -12.234 -15.195 -5.188 1 82.44 79 GLU A N 1
ATOM 659 C CA . GLU A 1 79 ? -12.078 -15.93 -6.434 1 82.44 79 GLU A CA 1
ATOM 660 C C . GLU A 1 79 ? -13.43 -16.312 -7.027 1 82.44 79 GLU A C 1
ATOM 662 O O . GLU A 1 79 ? -13.555 -16.469 -8.242 1 82.44 79 GLU A O 1
ATOM 667 N N . TRP A 1 80 ? -14.398 -16.516 -6.141 1 82.25 80 TRP A N 1
ATOM 668 C CA . TRP A 1 80 ? -15.727 -16.922 -6.594 1 82.25 80 TRP A CA 1
ATOM 669 C C . TRP A 1 80 ? -16.453 -15.742 -7.238 1 82.25 80 TRP A C 1
ATOM 671 O O . TRP A 1 80 ? -17.438 -15.938 -7.961 1 82.25 80 TRP A O 1
ATOM 681 N N . LEU A 1 81 ? -16.031 -14.57 -7.047 1 79.75 81 LEU A N 1
ATOM 682 C CA . LEU A 1 81 ? -16.625 -13.367 -7.617 1 79.75 81 LEU A CA 1
ATOM 683 C C . LEU A 1 81 ? -15.812 -12.875 -8.82 1 79.75 81 LEU A C 1
ATOM 685 O O . LEU A 1 81 ? -14.859 -12.117 -8.656 1 79.75 81 LEU A O 1
ATOM 689 N N . PRO A 1 82 ? -16.203 -13.273 -10.086 1 75.88 82 PRO A N 1
ATOM 690 C CA . PRO A 1 82 ? -15.445 -12.883 -11.273 1 75.88 82 PRO A CA 1
ATOM 691 C C . PRO A 1 82 ? -15.406 -11.375 -11.484 1 75.88 82 PRO A C 1
ATOM 693 O O . PRO A 1 82 ? -14.492 -10.859 -12.125 1 75.88 82 PRO A O 1
ATOM 696 N N . ILE A 1 83 ? -16.25 -10.719 -10.906 1 82.81 83 ILE A N 1
ATOM 697 C CA . ILE A 1 83 ? -16.312 -9.281 -11.133 1 82.81 83 ILE A CA 1
ATOM 698 C C . ILE A 1 83 ? -15.445 -8.555 -10.109 1 82.81 83 ILE A C 1
ATOM 700 O O . ILE A 1 83 ? -15.234 -7.344 -10.211 1 82.81 83 ILE A O 1
ATOM 704 N N . TRP A 1 84 ? -14.773 -9.227 -9.211 1 86.19 84 TRP A N 1
ATOM 705 C CA . TRP A 1 84 ? -14.07 -8.625 -8.086 1 86.19 84 TRP A CA 1
ATOM 706 C C . TRP A 1 84 ? -12.938 -7.734 -8.57 1 86.19 84 TRP A C 1
ATOM 708 O O . TRP A 1 84 ? -12.805 -6.59 -8.125 1 86.19 84 TRP A O 1
ATOM 718 N N . PRO A 1 85 ? -12.18 -8.219 -9.539 1 83.06 85 PRO A N 1
ATOM 719 C CA . PRO A 1 85 ? -11.078 -7.344 -9.961 1 83.06 85 PRO A CA 1
ATOM 720 C C . PRO A 1 85 ? -11.57 -6.008 -10.508 1 83.06 85 PRO A C 1
ATOM 722 O O . PRO A 1 85 ? -10.945 -4.973 -10.281 1 83.06 85 PRO A O 1
ATOM 725 N N . SER A 1 86 ? -12.695 -6.148 -11.18 1 83.31 86 SER A N 1
ATOM 726 C CA . SER A 1 86 ? -13.289 -4.93 -11.711 1 83.31 86 SER A CA 1
ATOM 727 C C . SER A 1 86 ? -13.891 -4.078 -10.602 1 83.31 86 SER A C 1
ATOM 729 O O . SER A 1 86 ? -13.742 -2.854 -10.594 1 83.31 86 SER A O 1
ATOM 731 N N . ALA A 1 87 ? -14.586 -4.68 -9.719 1 88.06 87 ALA A N 1
ATOM 732 C CA . ALA A 1 87 ? -15.18 -3.975 -8.578 1 88.06 87 ALA A CA 1
ATOM 733 C C . ALA A 1 87 ? -14.102 -3.299 -7.734 1 88.06 87 ALA A C 1
ATOM 735 O O . ALA A 1 87 ? -14.266 -2.15 -7.316 1 88.06 87 ALA A O 1
ATOM 736 N N . LYS A 1 88 ? -13.023 -4.016 -7.527 1 89.69 88 LYS A N 1
ATOM 737 C CA . LYS A 1 88 ? -11.906 -3.471 -6.766 1 89.69 88 LYS A CA 1
ATOM 738 C C . LYS A 1 88 ? -11.352 -2.213 -7.43 1 89.69 88 LYS A C 1
ATOM 740 O O . LYS A 1 88 ? -11.047 -1.229 -6.75 1 89.69 88 LYS A O 1
ATOM 745 N N . ALA A 1 89 ? -11.25 -2.258 -8.719 1 86.56 89 ALA A N 1
ATOM 746 C CA . ALA A 1 89 ? -10.766 -1.099 -9.461 1 86.56 89 ALA A CA 1
ATOM 747 C C . ALA A 1 89 ? -11.672 0.108 -9.258 1 86.56 89 ALA A C 1
ATOM 749 O O . ALA A 1 89 ? -11.195 1.228 -9.062 1 86.56 89 ALA A O 1
ATOM 750 N N . VAL A 1 90 ? -12.906 -0.104 -9.281 1 87.69 90 VAL A N 1
ATOM 751 C CA . VAL A 1 90 ? -13.883 0.962 -9.094 1 87.69 90 VAL A CA 1
ATOM 752 C C . VAL A 1 90 ? -13.781 1.515 -7.676 1 87.69 90 VAL A C 1
ATOM 754 O O . VAL A 1 90 ? -13.805 2.73 -7.473 1 87.69 90 VAL A O 1
ATOM 757 N N . ILE A 1 91 ? -13.695 0.603 -6.758 1 90.62 91 ILE A N 1
ATOM 758 C CA . ILE A 1 91 ? -13.578 1 -5.359 1 90.62 91 ILE A CA 1
ATOM 759 C C . ILE A 1 91 ? -12.32 1.84 -5.164 1 90.62 91 ILE A C 1
ATOM 761 O O . ILE A 1 91 ? -12.359 2.885 -4.508 1 90.62 91 ILE A O 1
ATOM 765 N N . ILE A 1 92 ? -11.25 1.47 -5.754 1 90.12 92 ILE A N 1
ATOM 766 C CA . ILE A 1 92 ? -9.977 2.17 -5.625 1 90.12 92 ILE A CA 1
ATOM 767 C C . ILE A 1 92 ? -10.086 3.562 -6.242 1 90.12 92 ILE A C 1
ATOM 769 O O . ILE A 1 92 ? -9.594 4.543 -5.676 1 90.12 92 ILE A O 1
ATOM 773 N N . CYS A 1 93 ? -10.742 3.666 -7.336 1 88.31 93 CYS A N 1
ATOM 774 C CA . CYS A 1 93 ? -10.961 4.957 -7.977 1 88.31 93 CYS A CA 1
ATOM 775 C C . CYS A 1 93 ? -11.82 5.863 -7.102 1 88.31 93 CYS A C 1
ATOM 777 O O . CYS A 1 93 ? -11.547 7.059 -6.984 1 88.31 93 CYS A O 1
ATOM 779 N N . TRP A 1 94 ? -12.781 5.227 -6.594 1 91.62 94 TRP A N 1
ATOM 780 C CA . TRP A 1 94 ? -13.664 5.973 -5.695 1 91.62 94 TRP A CA 1
ATOM 781 C C . TRP A 1 94 ? -12.898 6.465 -4.473 1 91.62 94 TRP A C 1
ATOM 783 O O . TRP A 1 94 ? -13.102 7.598 -4.023 1 91.62 94 TRP A O 1
ATOM 793 N N . LEU A 1 95 ? -12.07 5.746 -3.943 1 91.56 95 LEU A N 1
ATOM 794 C CA . LEU A 1 95 ? -11.281 6.121 -2.775 1 91.56 95 LEU A CA 1
ATOM 795 C C . LEU A 1 95 ? -10.305 7.238 -3.115 1 91.56 95 LEU A C 1
ATOM 797 O O . LEU A 1 95 ? -10.023 8.094 -2.277 1 91.56 95 LEU A O 1
ATOM 801 N N . ALA A 1 96 ? -9.75 7.25 -4.324 1 89.31 96 ALA A N 1
ATOM 802 C CA . ALA A 1 96 ? -8.719 8.203 -4.734 1 89.31 96 ALA A CA 1
ATOM 803 C C . ALA A 1 96 ? -9.336 9.5 -5.242 1 89.31 96 ALA A C 1
ATOM 805 O O . ALA A 1 96 ? -8.625 10.477 -5.477 1 89.31 96 ALA A O 1
ATOM 806 N N . TYR A 1 97 ? -10.547 9.578 -5.324 1 84 97 TYR A N 1
ATOM 807 C CA . TYR A 1 97 ? -11.234 10.719 -5.926 1 84 97 TYR A CA 1
ATOM 808 C C . TYR A 1 97 ? -11.023 11.984 -5.102 1 84 97 TYR A C 1
ATOM 810 O O . TYR A 1 97 ? -11.25 11.984 -3.889 1 84 97 TYR A O 1
ATOM 818 N N . PRO A 1 98 ? -10.391 13.102 -5.602 1 76.31 98 PRO A N 1
ATOM 819 C CA . PRO A 1 98 ? -10.055 14.336 -4.887 1 76.31 98 PRO A CA 1
ATOM 820 C C . PRO A 1 98 ? -11.281 15.203 -4.613 1 76.31 98 PRO A C 1
ATOM 822 O O . PRO A 1 98 ? -11.211 16.141 -3.811 1 76.31 98 PRO A O 1
ATOM 825 N N . GLY A 1 99 ? -12.422 14.797 -4.867 1 74.94 99 GLY A N 1
ATOM 826 C CA . GLY A 1 99 ? -13.594 15.648 -4.734 1 74.94 99 GLY A CA 1
ATOM 827 C C . GLY A 1 99 ? -14.305 15.477 -3.406 1 74.94 99 GLY A C 1
ATOM 828 O O . GLY A 1 99 ? -13.773 14.852 -2.486 1 74.94 99 GLY A O 1
ATOM 829 N N . PRO A 1 100 ? -15.336 16.188 -3.232 1 75.62 100 PRO A N 1
ATOM 830 C CA . PRO A 1 100 ? -16.125 16.094 -1.999 1 75.62 100 PRO A CA 1
ATOM 831 C C . PRO A 1 100 ? -16.641 14.688 -1.726 1 75.62 100 PRO A C 1
ATOM 833 O O . PRO A 1 100 ? -16.953 14.352 -0.58 1 75.62 100 PRO A O 1
ATOM 836 N N . LEU A 1 101 ? -16.609 13.984 -2.777 1 76.44 101 LEU A N 1
ATOM 837 C CA . LEU A 1 101 ? -17.078 12.617 -2.605 1 76.44 101 LEU A CA 1
ATOM 838 C C . LEU A 1 101 ? -15.914 11.656 -2.441 1 76.44 101 LEU A C 1
ATOM 840 O O . LEU A 1 101 ? -15.969 10.508 -2.893 1 76.44 101 LEU A O 1
ATOM 844 N N . ASN A 1 102 ? -15.008 12.117 -1.814 1 81.12 102 ASN A N 1
ATOM 845 C CA . ASN A 1 102 ? -13.859 11.25 -1.601 1 81.12 102 ASN A CA 1
ATOM 846 C C . ASN A 1 102 ? -14.227 10.023 -0.773 1 81.12 102 ASN A C 1
ATOM 848 O O . ASN A 1 102 ? -14.633 10.148 0.383 1 81.12 102 ASN A O 1
ATOM 852 N N . GLY A 1 103 ? -14.07 8.938 -1.285 1 83.94 103 GLY A N 1
ATOM 853 C CA . GLY A 1 103 ? -14.461 7.699 -0.627 1 83.94 103 GLY A CA 1
ATOM 854 C C . GLY A 1 103 ? -13.641 7.406 0.617 1 83.94 103 GLY A C 1
ATOM 855 O O . GLY A 1 103 ? -14.164 6.855 1.592 1 83.94 103 GLY A O 1
ATOM 856 N N . ALA A 1 104 ? -12.414 7.797 0.488 1 85.62 104 ALA A N 1
ATOM 857 C CA . ALA A 1 104 ? -11.531 7.492 1.613 1 85.62 104 ALA A CA 1
ATOM 858 C C . ALA A 1 104 ? -11.953 8.266 2.861 1 85.62 104 ALA A C 1
ATOM 860 O O . ALA A 1 104 ? -11.984 7.703 3.961 1 85.62 104 ALA A O 1
ATOM 861 N N . ASN A 1 105 ? -12.266 9.5 2.631 1 84.81 105 ASN A N 1
ATOM 862 C CA . ASN A 1 105 ? -12.75 10.297 3.754 1 84.81 105 ASN A CA 1
ATOM 863 C C . ASN A 1 105 ? -14.086 9.781 4.273 1 84.81 105 ASN A C 1
ATOM 865 O O . ASN A 1 105 ? -14.297 9.703 5.484 1 84.81 105 ASN A O 1
ATOM 869 N N . TYR A 1 106 ? -14.898 9.461 3.398 1 85.12 106 TYR A N 1
ATOM 870 C CA . TYR A 1 106 ? -16.234 8.977 3.758 1 85.12 106 TYR A CA 1
ATOM 871 C C . TYR A 1 106 ? -16.141 7.703 4.594 1 85.12 106 TYR A C 1
ATOM 873 O O . TYR A 1 106 ? -16.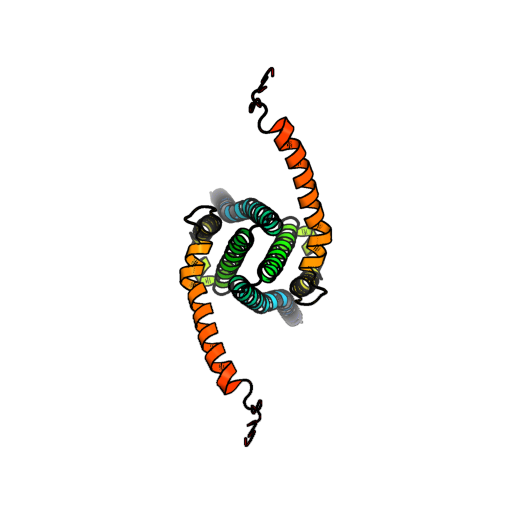719 7.625 5.68 1 85.12 106 TYR A O 1
ATOM 881 N N . ILE A 1 107 ? -15.445 6.758 4.121 1 84.94 107 ILE A N 1
ATOM 882 C CA . ILE A 1 107 ? -15.352 5.457 4.781 1 84.94 107 ILE A CA 1
ATOM 883 C C . ILE A 1 107 ? -14.625 5.613 6.117 1 84.94 107 ILE A C 1
ATOM 885 O O . ILE A 1 107 ? -15.016 5.012 7.117 1 84.94 107 ILE A O 1
ATOM 889 N N . TYR A 1 108 ? -13.594 6.363 6.078 1 82.81 108 TYR A N 1
ATOM 890 C CA . TYR A 1 108 ? -12.828 6.562 7.305 1 82.81 108 TYR A CA 1
ATOM 891 C C . TYR A 1 108 ? -13.695 7.18 8.391 1 82.81 108 TYR A C 1
ATOM 893 O O . TYR A 1 108 ? -13.68 6.723 9.539 1 82.81 108 TYR A O 1
ATOM 901 N N . ASN A 1 109 ? -14.391 8.195 8.094 1 83.19 109 ASN A N 1
ATOM 902 C CA . ASN A 1 109 ? -15.211 8.898 9.07 1 83.19 109 ASN A CA 1
ATOM 903 C C . ASN A 1 109 ? -16.375 8.039 9.562 1 83.19 109 ASN A C 1
ATOM 905 O O . ASN A 1 109 ? -16.75 8.117 10.727 1 83.19 109 ASN A O 1
ATOM 909 N N . LYS A 1 110 ? -16.844 7.223 8.719 1 82.88 110 LYS A N 1
ATOM 910 C CA . LYS A 1 110 ? -18 6.406 9.07 1 82.88 110 LYS A CA 1
ATOM 911 C C . LYS A 1 110 ? -17.578 5.152 9.828 1 82.88 110 LYS A C 1
ATOM 913 O O . LYS A 1 110 ? -18.266 4.73 10.766 1 82.88 110 LYS A O 1
ATOM 918 N N . CYS A 1 111 ? -16.453 4.625 9.461 1 79.88 111 CYS A N 1
ATOM 919 C CA . CYS A 1 111 ? -16.109 3.311 9.992 1 79.88 111 CYS A CA 1
ATOM 920 C C . CYS A 1 111 ? -14.945 3.402 10.969 1 79.88 111 CYS A C 1
ATOM 922 O O . CYS A 1 111 ? -14.984 2.799 12.047 1 79.88 111 CYS A O 1
ATOM 924 N N . ILE A 1 112 ? -13.953 4.141 10.602 1 73.88 112 ILE A N 1
ATOM 925 C CA . ILE A 1 112 ? -12.695 4.047 11.328 1 73.88 112 ILE A CA 1
ATOM 926 C C . ILE A 1 112 ? -12.672 5.066 12.461 1 73.88 112 ILE A C 1
ATOM 928 O O . ILE A 1 112 ? -12.258 4.758 13.578 1 73.88 112 ILE A O 1
ATOM 932 N N . HIS A 1 113 ? -13.211 6.215 12.086 1 76.44 113 HIS A N 1
ATOM 933 C CA . HIS A 1 113 ? -13.188 7.293 13.062 1 76.44 113 HIS A CA 1
ATOM 934 C C . HIS A 1 113 ? -13.891 6.883 14.352 1 76.44 113 HIS A C 1
ATOM 936 O O . HIS A 1 113 ? -13.359 7.078 15.445 1 76.44 113 HIS A O 1
ATOM 942 N N . PRO A 1 114 ? -14.961 6.305 14.234 1 75.19 114 PRO A N 1
ATOM 943 C CA . PRO A 1 114 ? -15.648 5.879 15.461 1 75.19 114 PRO A CA 1
ATOM 944 C C . PRO A 1 114 ? -14.883 4.797 16.219 1 75.19 114 PRO A C 1
ATOM 946 O O . PRO A 1 114 ? -14.992 4.711 17.438 1 75.19 114 PRO A O 1
ATOM 949 N N . LEU A 1 115 ? -14.188 4.02 15.531 1 73.25 115 LEU A N 1
ATOM 950 C CA . LEU A 1 115 ? -13.398 2.971 16.172 1 73.25 115 LEU A CA 1
ATOM 951 C C . LEU A 1 115 ? -12.258 3.566 16.984 1 73.25 115 LEU A C 1
ATOM 953 O O . LEU A 1 115 ? -11.93 3.068 18.062 1 73.25 115 LEU A O 1
ATOM 957 N N . LEU A 1 116 ? -11.688 4.562 16.5 1 71.44 116 LEU A N 1
ATOM 958 C CA . LEU A 1 116 ? -10.586 5.23 17.188 1 71.44 116 LEU A CA 1
ATOM 959 C C . LEU A 1 116 ? -11.086 5.996 18.406 1 71.44 116 LEU A C 1
ATOM 961 O O . LEU A 1 116 ? -10.422 6.031 19.453 1 71.44 116 LEU A O 1
ATOM 965 N N . ASN A 1 117 ? -12.172 6.629 18.203 1 70.75 117 ASN A N 1
ATOM 966 C CA . ASN A 1 117 ? -12.758 7.387 19.297 1 70.75 117 ASN A CA 1
ATOM 967 C C . ASN A 1 117 ? -13.266 6.469 20.406 1 70.75 117 ASN A C 1
ATOM 969 O O . ASN A 1 117 ? -13.211 6.82 21.594 1 70.75 117 ASN A O 1
ATOM 973 N N . TYR A 1 118 ? -13.727 5.406 19.953 1 65.44 118 TYR A N 1
ATOM 974 C CA . TYR A 1 118 ? -14.164 4.43 20.938 1 65.44 118 TYR A CA 1
ATOM 975 C C . TYR A 1 118 ? -12.992 3.945 21.781 1 65.44 118 TYR A C 1
ATOM 977 O O . TYR A 1 118 ? -13.109 3.824 23.016 1 65.44 118 TYR A O 1
ATOM 985 N N . ARG A 1 119 ? -11.938 3.783 21.188 1 61.62 119 ARG A N 1
ATOM 986 C CA . ARG A 1 119 ? -10.758 3.307 21.906 1 61.62 119 ARG A CA 1
ATOM 987 C C . ARG A 1 119 ? -10.188 4.395 22.812 1 61.62 119 ARG A C 1
ATOM 989 O O . ARG A 1 119 ? -9.773 4.117 23.938 1 61.62 119 ARG A O 1
ATOM 996 N N . LYS A 1 120 ? -10.078 5.508 22.219 1 61.81 120 LYS A N 1
ATOM 997 C CA . LYS A 1 120 ? -9.625 6.617 23.062 1 61.81 120 LYS A CA 1
ATOM 998 C C . LYS A 1 120 ? -10.453 6.715 24.344 1 61.81 120 LYS A C 1
ATOM 1000 O O . LYS A 1 120 ? -9.906 6.953 25.422 1 61.81 120 LYS A O 1
ATOM 1005 N N . ARG A 1 121 ? -11.609 6.422 24.156 1 57.59 121 ARG A N 1
ATOM 1006 C CA . ARG A 1 121 ? -12.492 6.473 25.328 1 57.59 121 ARG A CA 1
ATOM 1007 C C . ARG A 1 121 ? -12.188 5.332 26.297 1 57.59 121 ARG A C 1
ATOM 1009 O O . ARG A 1 121 ? -12.18 5.527 27.516 1 57.59 121 ARG A O 1
ATOM 1016 N N . VAL A 1 122 ? -11.875 4.262 25.703 1 54.03 122 VAL A N 1
ATOM 1017 C CA . VAL A 1 122 ? -11.617 3.092 26.531 1 54.03 122 VAL A CA 1
ATOM 1018 C C . VAL A 1 122 ? -10.25 3.219 27.188 1 54.03 122 VAL A C 1
ATOM 1020 O O . VAL A 1 122 ? -10.078 2.852 28.359 1 54.03 122 VAL A O 1
ATOM 1023 N N . ARG A 1 123 ? -9.227 3.656 26.391 1 55.72 123 ARG A N 1
ATOM 1024 C CA . ARG A 1 123 ? -7.898 3.871 26.969 1 55.72 123 ARG A CA 1
ATOM 1025 C C . ARG A 1 123 ? -7.949 4.871 28.109 1 55.72 123 ARG A C 1
ATOM 1027 O O . ARG A 1 123 ? -7.281 4.688 29.125 1 55.72 123 ARG A O 1
ATOM 1034 N N . VAL A 1 124 ? -8.625 5.918 27.922 1 51.34 124 VAL A N 1
ATOM 1035 C CA . VAL A 1 124 ? -8.781 6.902 28.984 1 51.34 124 VAL A CA 1
ATOM 1036 C C . VAL A 1 124 ? -9.445 6.254 30.203 1 51.34 124 VAL A C 1
ATOM 1038 O O . VAL A 1 124 ? -9.055 6.508 31.344 1 51.34 124 VAL A O 1
ATOM 1041 N N . SER A 1 125 ? -10.25 5.387 29.859 1 52.25 125 SER A N 1
ATOM 1042 C CA . SER A 1 125 ? -10.883 4.719 31 1 52.25 125 SER A CA 1
ATOM 1043 C C . SER A 1 125 ? -9.945 3.703 31.641 1 52.25 125 SER A C 1
ATOM 1045 O O . SER A 1 125 ? -9.859 3.615 32.875 1 52.25 125 SER A O 1
ATOM 1047 N N . PHE A 1 126 ? -9.203 3.043 30.781 1 48.53 126 PHE A N 1
ATOM 1048 C CA . PHE A 1 126 ? -8.32 2.004 31.297 1 48.53 126 PHE A CA 1
ATOM 1049 C C . PHE A 1 126 ? -7.043 2.613 31.875 1 48.53 126 PHE A C 1
ATOM 1051 O O . PHE A 1 126 ? -6.457 2.066 32.812 1 48.53 126 PHE A O 1
ATOM 1058 N N . SER A 1 127 ? -6.305 3.428 31.156 1 49.19 127 SER A N 1
ATOM 1059 C CA . SER A 1 127 ? -5.086 4.043 31.672 1 49.19 127 SER A CA 1
ATOM 1060 C C . SER A 1 127 ? -5.34 4.727 33.031 1 49.19 127 SER A C 1
ATOM 1062 O O . SER A 1 127 ? -4.438 4.816 33.844 1 49.19 127 SER A O 1
ATOM 1064 N N . GLU A 1 128 ? -6.363 5.402 33.156 1 44.47 128 GLU A N 1
ATOM 1065 C CA . GLU A 1 128 ? -6.508 6.023 34.469 1 44.47 128 GLU A CA 1
ATOM 1066 C C . GLU A 1 128 ? -6.594 4.973 35.594 1 44.47 128 GLU A C 1
ATOM 1068 O O . GLU A 1 128 ? -5.938 5.098 36.625 1 44.47 128 GLU A O 1
ATOM 1073 N N . ASP A 1 129 ? -7.473 4.07 35.594 1 43.06 129 ASP A N 1
ATOM 1074 C CA . ASP A 1 129 ? -7.676 3.139 36.719 1 43.06 129 ASP A CA 1
ATOM 1075 C C . ASP A 1 129 ? -6.691 1.975 36.625 1 43.06 129 ASP A C 1
ATOM 1077 O O . ASP A 1 129 ? -6.211 1.498 37.656 1 43.06 129 ASP A O 1
ATOM 1081 N N . MET A 1 130 ? -6.383 1.271 35.562 1 44.28 130 MET A N 1
ATOM 1082 C CA . MET A 1 130 ? -5.617 0.032 35.469 1 44.28 130 MET A CA 1
ATOM 1083 C C . MET A 1 130 ? -4.148 0.318 35.188 1 44.28 130 MET A C 1
ATOM 1085 O O . MET A 1 130 ? -3.295 -0.554 35.344 1 44.28 130 MET A O 1
ATOM 1089 N N . VAL A 1 131 ? -3.752 1.28 34.438 1 42.72 131 VAL A N 1
ATOM 1090 C CA . VAL A 1 131 ? -2.363 1.496 34.031 1 42.72 131 VAL A CA 1
ATOM 1091 C C . VAL A 1 131 ? -1.506 1.708 35.281 1 42.72 131 VAL A C 1
ATOM 1093 O O . VAL A 1 131 ? -0.408 1.156 35.375 1 42.72 131 VAL A O 1
ATOM 1096 N N . ASN A 1 132 ? -1.56 2.879 36 1 38.88 132 ASN A N 1
ATOM 1097 C CA . ASN A 1 132 ? -0.68 3.086 37.125 1 38.88 132 ASN A CA 1
ATOM 1098 C C . ASN A 1 132 ? -1.341 2.641 38.438 1 38.88 132 ASN A C 1
ATOM 1100 O O . ASN A 1 132 ? -1.975 3.445 39.125 1 38.88 132 ASN A O 1
ATOM 1104 N N . PRO A 1 133 ? -1.766 1.342 38.562 1 41.59 133 PRO A N 1
ATOM 1105 C CA . PRO A 1 133 ? -2.158 1.012 39.938 1 41.59 133 PRO A CA 1
ATOM 1106 C C . PRO A 1 133 ? -1.184 1.561 40.969 1 41.59 133 PRO A C 1
ATOM 1108 O O . PRO A 1 133 ? -1.562 1.771 42.125 1 41.59 133 PRO A O 1
ATOM 1111 N N . PHE A 1 134 ? 0.108 1.479 40.531 1 44.47 134 PHE A N 1
ATOM 1112 C CA . PHE A 1 134 ? 1.108 1.821 41.531 1 44.47 134 PHE A CA 1
ATOM 1113 C C . PHE A 1 134 ? 1.27 3.332 41.625 1 44.47 134 PHE A C 1
ATOM 1115 O O . PHE A 1 134 ? 2.047 3.82 42.469 1 44.47 134 PHE A O 1
ATOM 1122 N N . SER A 1 135 ? 0.947 4.051 40.594 1 42.97 135 SER A N 1
ATOM 1123 C CA . SER A 1 135 ? 1.214 5.469 40.812 1 42.97 135 SER A CA 1
ATOM 1124 C C . SER A 1 135 ? 0.273 6.051 41.844 1 42.97 135 SER A C 1
ATOM 1126 O O . SER A 1 135 ? -0.924 6.207 41.594 1 42.97 135 SER A O 1
ATOM 1128 N N . LYS A 1 136 ? 0.39 5.633 43.062 1 42.62 136 LYS A N 1
ATOM 1129 C CA . LYS A 1 136 ? -0.108 6.273 44.25 1 42.62 136 LYS A CA 1
ATOM 1130 C C . LYS A 1 136 ? 0.121 7.785 44.219 1 42.62 136 LYS A C 1
ATOM 1132 O O . LYS A 1 136 ? 1.253 8.242 44.062 1 42.62 136 LYS A O 1
ATOM 1137 N N . LYS A 1 137 ? -0.709 8.609 43.688 1 46.56 137 LYS A N 1
ATOM 1138 C CA . LYS A 1 137 ? -0.596 10.023 44.031 1 46.56 137 LYS A CA 1
ATOM 1139 C C . LYS A 1 137 ? -0.23 10.195 45.5 1 46.56 137 LYS A C 1
ATOM 1141 O O . LYS A 1 137 ? -0.824 9.562 46.375 1 46.56 137 LYS A O 1
ATOM 1146 N N . PRO A 1 138 ? 0.887 10.609 45.844 1 41.47 138 PRO A N 1
ATOM 1147 C CA . PRO A 1 138 ? 1.112 10.961 47.25 1 41.47 138 PRO A CA 1
ATOM 1148 C C . PRO A 1 138 ? 0.03 11.875 47.812 1 41.47 138 PRO A C 1
ATOM 1150 O O . PRO A 1 138 ? -0.464 12.758 47.094 1 41.47 138 PRO A O 1
ATOM 1153 N N . ASP A 1 139 ? -0.875 11.391 48.625 1 39.12 139 ASP A N 1
ATOM 1154 C CA . ASP A 1 139 ? -1.671 12.172 49.562 1 39.12 139 ASP A CA 1
ATOM 1155 C C . ASP A 1 139 ? -0.872 13.352 50.125 1 39.12 139 ASP A C 1
ATOM 1157 O O . ASP A 1 139 ? 0.138 13.164 50.812 1 39.12 139 ASP A O 1
ATOM 1161 N N . ASP A 1 140 ? -0.363 14.344 49.312 1 38.88 140 ASP A N 1
ATOM 1162 C CA . ASP A 1 140 ? 0.088 15.531 50.031 1 38.88 140 ASP A CA 1
ATOM 1163 C C . ASP A 1 140 ? -0.932 15.961 51.062 1 38.88 140 ASP A C 1
ATOM 1165 O O . ASP A 1 140 ? -2.057 16.344 50.75 1 38.88 140 ASP A O 1
ATOM 1169 N N . ASP A 1 141 ? -1.091 15.234 52.188 1 36.69 141 ASP A N 1
ATOM 1170 C CA . ASP A 1 141 ? -1.562 15.703 53.5 1 36.69 141 ASP A CA 1
ATOM 1171 C C . ASP A 1 141 ? -0.981 17.078 53.812 1 36.69 141 ASP A C 1
ATOM 1173 O O . ASP A 1 141 ? 0.194 17.188 54.188 1 36.69 141 ASP A O 1
ATOM 117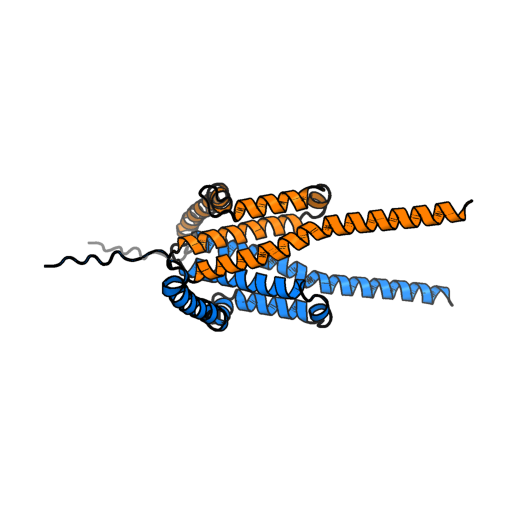7 N N . HIS A 1 142 ? -0.654 18.078 52.969 1 37.5 142 HIS A N 1
ATOM 1178 C CA . HIS A 1 142 ? -0.41 19.328 53.688 1 37.5 142 HIS A CA 1
ATOM 1179 C C . HIS A 1 142 ? -1.584 19.672 54.594 1 37.5 142 HIS A C 1
ATOM 1181 O O . HIS A 1 142 ? -2.723 19.766 54.125 1 37.5 142 HIS A O 1
ATOM 1187 N N . ASP A 1 143 ? -1.576 19.125 55.812 1 31.95 143 ASP A N 1
ATOM 1188 C CA . ASP A 1 143 ? -2.062 19.656 57.094 1 31.95 143 ASP A CA 1
ATOM 1189 C C . ASP A 1 143 ? -1.805 21.156 57.188 1 31.95 143 ASP A C 1
ATOM 1191 O O . ASP A 1 143 ? -0.669 21.594 57.406 1 31.95 143 ASP A O 1
ATOM 1195 N N . ASP A 1 144 ? -2.031 22.094 56.188 1 25.66 144 ASP A N 1
ATOM 1196 C CA . ASP A 1 144 ? -2.426 23.328 56.875 1 25.66 144 ASP A CA 1
ATOM 1197 C C . ASP A 1 144 ? -3.869 23.234 57.375 1 25.66 144 ASP A C 1
ATOM 1199 O O . ASP A 1 144 ? -4.695 22.547 56.781 1 25.66 144 ASP A O 1
ATOM 1203 N N . MET B 1 1 ? 14.25 -53.781 -7.227 1 48.44 1 MET B N 1
ATOM 1204 C CA . MET B 1 1 ? 15.125 -52.719 -6.73 1 48.44 1 MET B CA 1
ATOM 1205 C C 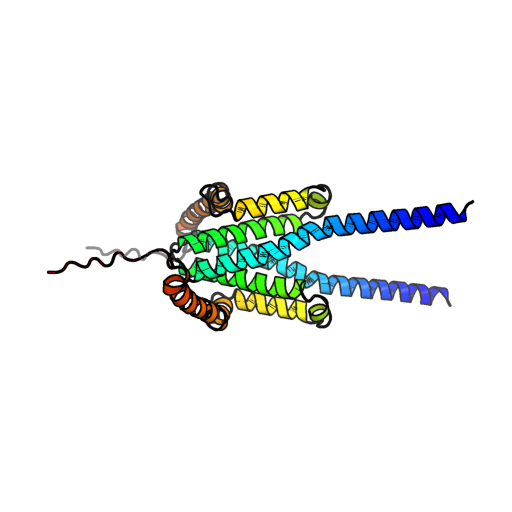. MET B 1 1 ? 14.766 -51.375 -7.371 1 48.44 1 MET B C 1
ATOM 1207 O O . MET B 1 1 ? 15.234 -50.344 -6.918 1 48.44 1 MET B O 1
ATOM 1211 N N . GLY B 1 2 ? 14.125 -51.344 -8.477 1 61.56 2 GLY B N 1
ATOM 1212 C CA . GLY B 1 2 ? 13.758 -50.188 -9.25 1 61.56 2 GLY B CA 1
ATOM 1213 C C . GLY B 1 2 ? 12.594 -49.406 -8.641 1 61.56 2 GLY B C 1
ATOM 1214 O O . GLY B 1 2 ? 12.508 -48.188 -8.797 1 61.56 2 GLY B O 1
ATOM 1215 N N . ARG B 1 3 ? 11.75 -50.094 -7.965 1 66.5 3 ARG B N 1
ATOM 1216 C CA . ARG B 1 3 ? 10.539 -49.469 -7.461 1 66.5 3 ARG B CA 1
ATOM 1217 C C . ARG B 1 3 ? 10.836 -48.625 -6.211 1 66.5 3 ARG B C 1
ATOM 1219 O O . ARG B 1 3 ? 10.148 -47.656 -5.938 1 66.5 3 ARG B O 1
ATOM 1226 N N . ARG B 1 4 ? 11.742 -49 -5.348 1 66.62 4 ARG B N 1
ATOM 1227 C CA . ARG B 1 4 ? 12.062 -48.281 -4.109 1 66.62 4 ARG B CA 1
ATOM 1228 C C . ARG B 1 4 ? 12.734 -46.969 -4.395 1 66.62 4 ARG B C 1
ATOM 1230 O O . ARG B 1 4 ? 12.484 -45.969 -3.701 1 66.62 4 ARG B O 1
ATOM 1237 N N . ARG B 1 5 ? 13.57 -46.938 -5.445 1 68.56 5 ARG B N 1
ATOM 1238 C CA . ARG B 1 5 ? 14.289 -45.719 -5.809 1 68.56 5 ARG B CA 1
ATOM 1239 C C . ARG B 1 5 ? 13.336 -44.656 -6.328 1 68.56 5 ARG B C 1
ATOM 1241 O O . ARG B 1 5 ? 13.508 -43.469 -6.031 1 68.56 5 ARG B O 1
ATOM 1248 N N . SER B 1 6 ? 12.266 -45.219 -6.965 1 73.12 6 SER B N 1
ATOM 1249 C CA . SER B 1 6 ? 11.312 -44.281 -7.551 1 73.12 6 SER B CA 1
ATOM 1250 C C . SER B 1 6 ? 10.477 -43.594 -6.473 1 73.12 6 SER B C 1
ATOM 1252 O O . SER B 1 6 ? 10.234 -42.406 -6.547 1 73.12 6 SER B O 1
ATOM 1254 N N . ASN B 1 7 ? 10.258 -44.344 -5.402 1 73.38 7 ASN B N 1
ATOM 1255 C CA . ASN B 1 7 ? 9.453 -43.781 -4.312 1 73.38 7 ASN B CA 1
ATOM 1256 C C . ASN B 1 7 ? 10.234 -42.781 -3.49 1 73.38 7 ASN B C 1
ATOM 1258 O O . ASN B 1 7 ? 9.68 -41.75 -3.057 1 73.38 7 ASN B O 1
ATOM 1262 N N . ASP B 1 8 ? 11.57 -43.125 -3.398 1 75.25 8 ASP B N 1
ATOM 1263 C CA . ASP B 1 8 ? 12.406 -42.219 -2.619 1 75.25 8 ASP B CA 1
ATOM 1264 C C . ASP B 1 8 ? 12.578 -40.875 -3.33 1 75.25 8 ASP B C 1
ATOM 1266 O O . ASP B 1 8 ? 12.578 -39.844 -2.688 1 75.25 8 ASP B O 1
ATOM 1270 N N . GLU B 1 9 ? 12.656 -41 -4.664 1 78.94 9 GLU B N 1
ATOM 1271 C CA . GLU B 1 9 ? 12.805 -39.75 -5.43 1 78.94 9 GLU B CA 1
ATOM 1272 C C . GLU B 1 9 ? 11.555 -38.906 -5.336 1 78.94 9 GLU B C 1
ATOM 1274 O O . GLU B 1 9 ? 11.641 -37.688 -5.199 1 78.94 9 GLU B O 1
ATOM 1279 N N . ASN B 1 10 ? 10.414 -39.625 -5.375 1 81.06 10 ASN B N 1
ATOM 1280 C CA . ASN B 1 10 ? 9.156 -38.906 -5.254 1 81.06 10 ASN B CA 1
ATOM 1281 C C . ASN B 1 10 ? 9.023 -38.25 -3.883 1 81.06 10 ASN B C 1
ATOM 1283 O O . ASN B 1 10 ? 8.539 -37.125 -3.775 1 81.06 10 ASN B O 1
ATOM 1287 N N . THR B 1 11 ? 9.523 -39.062 -2.922 1 82.38 11 THR B N 1
ATOM 1288 C CA . THR B 1 11 ? 9.438 -38.531 -1.567 1 82.38 11 THR B CA 1
ATOM 1289 C C . THR B 1 11 ? 10.359 -37.344 -1.403 1 82.38 11 THR B C 1
ATOM 1291 O O . THR B 1 11 ? 9.984 -36.312 -0.795 1 82.38 11 THR B O 1
ATOM 1294 N N . LEU B 1 12 ? 11.547 -37.5 -1.96 1 79.81 12 LEU B N 1
ATOM 1295 C CA . LEU B 1 12 ? 12.516 -36.406 -1.866 1 79.81 12 LEU B CA 1
ATOM 1296 C C . LEU B 1 12 ? 11.992 -35.156 -2.582 1 79.81 12 LEU B C 1
ATOM 1298 O O . LEU B 1 12 ? 12.141 -34.062 -2.076 1 79.81 12 LEU B O 1
ATOM 1302 N N . HIS B 1 13 ? 11.422 -35.375 -3.732 1 81.31 13 HIS B N 1
ATOM 1303 C CA . HIS B 1 13 ? 10.875 -34.281 -4.484 1 81.31 13 HIS B CA 1
ATOM 1304 C C . HIS B 1 13 ? 9.742 -33.594 -3.717 1 81.31 13 HIS B C 1
ATOM 1306 O O . HIS B 1 13 ? 9.617 -32.375 -3.734 1 81.31 13 HIS B O 1
ATOM 1312 N N . LYS B 1 14 ? 9 -34.5 -3.033 1 83.38 14 LYS B N 1
ATOM 1313 C CA . LYS B 1 14 ? 7.898 -33.938 -2.252 1 83.38 14 LYS B CA 1
ATOM 1314 C C . LYS B 1 14 ? 8.422 -33.156 -1.043 1 83.38 14 LYS B C 1
ATOM 1316 O O . LYS B 1 14 ? 7.914 -32.094 -0.715 1 83.38 14 LYS B O 1
ATOM 1321 N N . ILE B 1 15 ? 9.422 -33.688 -0.409 1 78.75 15 ILE B N 1
ATOM 1322 C CA . ILE B 1 15 ? 9.992 -33.031 0.757 1 78.75 15 ILE B CA 1
ATOM 1323 C C . ILE B 1 15 ? 10.625 -31.703 0.34 1 78.75 15 ILE B C 1
ATOM 1325 O O . ILE B 1 15 ? 10.43 -30.672 0.997 1 78.75 15 ILE B O 1
ATOM 1329 N N . LEU B 1 16 ? 11.383 -31.719 -0.738 1 76.94 16 LEU B N 1
ATOM 1330 C CA . LEU B 1 16 ? 12.008 -30.5 -1.25 1 76.94 16 LEU B CA 1
ATOM 1331 C C . LEU B 1 16 ? 10.953 -29.469 -1.643 1 76.94 16 LEU B C 1
ATOM 1333 O O . LEU B 1 16 ? 11.141 -28.266 -1.425 1 76.94 16 LEU B O 1
ATOM 1337 N N . GLY B 1 17 ? 9.859 -30.016 -2.193 1 69.12 17 GLY B N 1
ATOM 1338 C CA . GLY B 1 17 ? 8.766 -29.141 -2.551 1 69.12 17 GLY B CA 1
ATOM 1339 C C . GLY B 1 17 ? 8.117 -28.469 -1.352 1 69.12 17 GLY B C 1
ATOM 1340 O O . GLY B 1 17 ? 7.812 -27.281 -1.389 1 69.12 17 GLY B O 1
ATOM 1341 N N . PHE B 1 18 ? 7.98 -29.266 -0.364 1 72.5 18 PHE B N 1
ATOM 1342 C CA . PHE B 1 18 ? 7.391 -28.75 0.864 1 72.5 18 PHE B CA 1
ATOM 1343 C C . PHE B 1 18 ? 8.281 -27.672 1.481 1 72.5 18 PHE B C 1
ATOM 1345 O O . PHE B 1 18 ? 7.797 -26.625 1.909 1 72.5 18 PHE B O 1
ATOM 1352 N N . PHE B 1 19 ? 9.562 -27.875 1.497 1 71.75 19 PHE B N 1
ATOM 1353 C CA . PHE B 1 19 ? 10.508 -26.938 2.088 1 71.75 19 PHE B CA 1
ATOM 1354 C C . PHE B 1 19 ? 10.555 -25.641 1.286 1 71.75 19 PHE B C 1
ATOM 1356 O O . PHE B 1 19 ? 10.586 -24.547 1.859 1 71.75 19 PHE B O 1
ATOM 1363 N N . THR B 1 20 ? 10.562 -25.797 0.058 1 66.88 20 THR B N 1
ATOM 1364 C CA . THR B 1 20 ? 10.57 -24.609 -0.797 1 66.88 20 THR B CA 1
ATOM 1365 C C . THR B 1 20 ? 9.297 -23.797 -0.619 1 66.88 20 THR B C 1
ATOM 1367 O O . THR B 1 20 ? 9.336 -22.562 -0.583 1 66.88 20 THR B O 1
ATOM 1370 N N . SER B 1 21 ? 8.203 -24.5 -0.482 1 66.88 21 SER B N 1
ATOM 1371 C CA . SER B 1 21 ? 6.922 -23.828 -0.253 1 66.88 21 SER B CA 1
ATOM 1372 C C . SER B 1 21 ? 6.906 -23.109 1.091 1 66.88 21 SER B C 1
ATOM 1374 O O . SER B 1 21 ? 6.379 -22 1.201 1 66.88 21 SER B O 1
ATOM 1376 N N . ALA B 1 22 ? 7.5 -23.703 2.016 1 65.62 22 ALA B N 1
ATOM 1377 C CA . ALA B 1 22 ? 7.562 -23.125 3.354 1 65.62 22 ALA B CA 1
ATOM 1378 C C . ALA B 1 22 ? 8.422 -21.859 3.359 1 65.62 22 ALA B C 1
ATOM 1380 O O . ALA B 1 22 ? 8.055 -20.844 3.973 1 65.62 22 ALA B O 1
ATOM 1381 N N . VAL B 1 23 ? 9.508 -21.938 2.734 1 63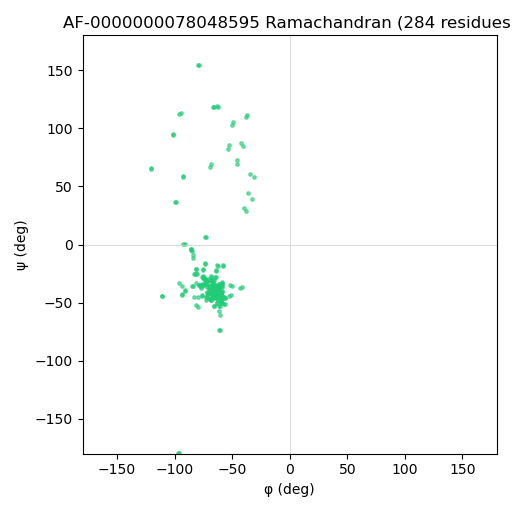.44 23 VAL B N 1
ATOM 1382 C CA . VAL B 1 23 ? 10.438 -20.812 2.645 1 63.44 23 VAL B CA 1
ATOM 1383 C C . VAL B 1 23 ? 9.758 -19.641 1.934 1 63.44 23 VAL B C 1
ATOM 1385 O O . VAL B 1 23 ? 9.938 -18.484 2.326 1 63.44 23 VAL B O 1
ATOM 1388 N N . ASP B 1 24 ? 8.984 -19.984 0.983 1 64.69 24 ASP B N 1
ATOM 1389 C CA . ASP B 1 24 ? 8.258 -18.969 0.228 1 64.69 24 ASP B CA 1
ATOM 1390 C C . ASP B 1 24 ? 7.098 -18.406 1.039 1 64.69 24 ASP B C 1
ATOM 1392 O O . ASP B 1 24 ? 6.727 -17.234 0.879 1 64.69 24 ASP B O 1
ATOM 1396 N N . ALA B 1 25 ? 6.617 -19.234 1.907 1 69.25 25 ALA B N 1
ATOM 1397 C CA . ALA B 1 25 ? 5.434 -18.859 2.684 1 69.25 25 ALA B CA 1
ATOM 1398 C C . ALA B 1 25 ? 5.805 -17.969 3.865 1 69.25 25 ALA B C 1
ATOM 1400 O O . ALA B 1 25 ? 4.984 -17.172 4.328 1 69.25 25 ALA B O 1
ATOM 1401 N N . LEU B 1 26 ? 7.008 -18.016 4.266 1 74.06 26 LEU B N 1
ATOM 1402 C CA . LEU B 1 26 ? 7.438 -17.344 5.477 1 74.06 26 LEU B CA 1
ATOM 1403 C C . LEU B 1 26 ? 7.32 -15.828 5.32 1 74.06 26 LEU B C 1
ATOM 1405 O O . LEU B 1 26 ? 6.711 -15.156 6.156 1 74.06 26 LEU B O 1
ATOM 1409 N N . PRO B 1 27 ? 7.922 -15.375 4.246 1 71.12 27 PRO B N 1
ATOM 1410 C CA . PRO B 1 27 ? 7.781 -13.93 4.074 1 71.12 27 PRO B CA 1
ATOM 1411 C C . PRO B 1 27 ? 6.324 -13.484 3.973 1 71.12 27 PRO B C 1
ATOM 1413 O O . PRO B 1 27 ? 5.965 -12.406 4.449 1 71.12 27 PRO B O 1
ATOM 1416 N N . HIS B 1 28 ? 5.539 -14.328 3.41 1 71.81 28 HIS B N 1
ATOM 1417 C CA . HIS B 1 28 ? 4.121 -14.016 3.289 1 71.81 28 HIS B CA 1
ATOM 1418 C C . HIS B 1 28 ? 3.447 -13.969 4.656 1 71.81 28 HIS B C 1
ATOM 1420 O O . HIS B 1 28 ? 2.623 -13.094 4.922 1 71.81 28 HIS B O 1
ATOM 1426 N N . LEU B 1 29 ? 3.928 -14.836 5.457 1 73.25 29 LEU B N 1
ATOM 1427 C CA . LEU B 1 29 ? 3.402 -14.867 6.82 1 73.25 29 LEU B CA 1
ATOM 1428 C C . LEU B 1 29 ? 3.818 -13.617 7.59 1 73.25 29 LEU B C 1
ATOM 1430 O O . LEU B 1 29 ? 3.014 -13.047 8.328 1 73.25 29 LEU B O 1
ATOM 1434 N N . VAL B 1 30 ? 5 -13.219 7.32 1 75.56 30 VAL B N 1
ATOM 1435 C CA . VAL B 1 30 ? 5.523 -12.023 7.969 1 75.56 30 VAL B CA 1
ATOM 1436 C C . VAL B 1 30 ? 4.715 -10.805 7.535 1 75.56 30 VAL B C 1
ATOM 1438 O O . VAL B 1 30 ? 4.34 -9.969 8.359 1 75.56 30 VAL B O 1
ATOM 1441 N N . ASN B 1 31 ? 4.312 -10.82 6.309 1 76.56 31 ASN B N 1
ATOM 1442 C CA . ASN B 1 31 ? 3.523 -9.711 5.793 1 76.56 31 ASN B CA 1
ATOM 1443 C C . ASN B 1 31 ? 2.133 -9.664 6.422 1 76.56 31 ASN B C 1
ATOM 1445 O O . ASN B 1 31 ? 1.593 -8.586 6.672 1 76.56 31 ASN B O 1
ATOM 1449 N N . TYR B 1 32 ? 1.732 -10.859 6.809 1 81.38 32 TYR B N 1
ATOM 1450 C CA . TYR B 1 32 ? 0.396 -10.945 7.383 1 81.38 32 TYR B CA 1
ATOM 1451 C C . TYR B 1 32 ? 0.38 -10.398 8.805 1 81.38 32 TYR B C 1
ATOM 1453 O O . TYR B 1 32 ? -0.664 -9.961 9.297 1 81.38 32 TYR B O 1
ATOM 1461 N N . ILE B 1 33 ? 1.483 -10.375 9.367 1 82.5 33 ILE B N 1
ATOM 1462 C CA . ILE B 1 33 ? 1.58 -9.844 10.719 1 82.5 33 ILE B CA 1
ATOM 1463 C C . ILE B 1 33 ? 1.956 -8.367 10.672 1 82.5 33 ILE B C 1
ATOM 1465 O O . ILE B 1 33 ? 1.348 -7.539 11.352 1 82.5 33 ILE B O 1
ATOM 1469 N N . PHE B 1 34 ? 2.863 -8.055 9.844 1 82.38 34 PHE B N 1
ATOM 1470 C CA . PHE B 1 34 ? 3.422 -6.707 9.812 1 82.38 34 PHE B CA 1
ATOM 1471 C C . PHE B 1 34 ? 2.439 -5.727 9.188 1 82.38 34 PHE B C 1
ATOM 1473 O O . PHE B 1 34 ? 2.305 -4.59 9.648 1 82.38 34 PHE B O 1
ATOM 1480 N N . ILE B 1 35 ? 1.694 -6.176 8.234 1 84.88 35 ILE B N 1
ATOM 1481 C CA . ILE B 1 35 ? 0.836 -5.242 7.516 1 84.88 35 ILE B CA 1
ATOM 1482 C C . ILE B 1 35 ? -0.29 -4.766 8.43 1 84.88 35 ILE B C 1
ATOM 1484 O O . ILE B 1 35 ? -0.502 -3.561 8.586 1 84.88 35 ILE B O 1
ATOM 1488 N N . PRO B 1 36 ? -0.95 -5.668 9.133 1 87.25 36 PRO B N 1
ATOM 1489 C CA . PRO B 1 36 ? -1.958 -5.18 10.078 1 87.25 36 PRO B CA 1
ATOM 1490 C C . PRO B 1 36 ? -1.373 -4.238 11.133 1 87.25 36 PRO B C 1
ATOM 1492 O O . PRO B 1 36 ? -2.039 -3.293 11.555 1 87.25 36 PRO B O 1
ATOM 1495 N N . TYR B 1 37 ? -0.219 -4.547 11.508 1 90.25 37 TYR B N 1
ATOM 1496 C CA . TYR B 1 37 ? 0.449 -3.676 12.469 1 90.25 37 TYR B CA 1
ATOM 1497 C C . TYR B 1 37 ? 0.669 -2.285 11.883 1 90.25 37 TYR B C 1
ATOM 1499 O O . TYR B 1 37 ? 0.338 -1.279 12.516 1 90.25 37 TYR B O 1
ATOM 1507 N N . PHE B 1 38 ? 1.222 -2.188 10.719 1 89.62 38 PHE B N 1
ATOM 1508 C CA . PHE B 1 38 ? 1.472 -0.91 10.062 1 89.62 38 PHE B CA 1
ATOM 1509 C C . PHE B 1 38 ? 0.166 -0.168 9.805 1 89.62 38 PHE B C 1
ATOM 1511 O O . PHE B 1 38 ? 0.111 1.059 9.914 1 89.62 38 PHE B O 1
ATOM 1518 N N . LEU B 1 39 ? -0.844 -0.898 9.539 1 89.94 39 LEU B N 1
ATOM 1519 C CA . LEU B 1 39 ? -2.158 -0.303 9.32 1 89.94 39 LEU B CA 1
ATOM 1520 C C . LEU B 1 39 ? -2.699 0.309 10.609 1 89.94 39 LEU B C 1
ATOM 1522 O O . LEU B 1 39 ? -3.26 1.407 10.594 1 89.94 39 LEU B O 1
ATOM 1526 N N . TRP B 1 40 ? -2.445 -0.429 11.617 1 89.25 40 TRP B N 1
ATOM 1527 C CA . TRP B 1 40 ? -2.891 0.065 12.914 1 89.25 40 TRP B CA 1
ATOM 1528 C C . TRP B 1 40 ? -2.164 1.354 13.289 1 89.25 40 TRP B C 1
ATOM 1530 O O . TRP B 1 40 ? -2.785 2.309 13.758 1 89.25 40 TRP B O 1
ATOM 1540 N N . GLN B 1 41 ? -0.911 1.411 13.102 1 90.06 41 GLN B N 1
ATOM 1541 C CA . GLN B 1 41 ? -0.129 2.611 13.383 1 90.06 41 GLN B CA 1
ATOM 1542 C C . GLN B 1 41 ? -0.572 3.773 12.5 1 90.06 41 GLN B C 1
ATOM 1544 O O . GLN B 1 41 ? -0.621 4.918 12.953 1 90.06 41 GLN B O 1
ATOM 1549 N N . SER B 1 42 ? -0.892 3.498 11.266 1 91 42 SER B N 1
ATOM 1550 C CA . SER B 1 42 ? -1.374 4.523 10.344 1 91 42 SER B CA 1
ATOM 1551 C C . SER B 1 42 ? -2.713 5.09 10.805 1 91 42 SER B C 1
ATOM 1553 O O . SER B 1 42 ? -2.938 6.301 10.727 1 91 42 SER B O 1
ATOM 1555 N N . PHE B 1 43 ? -3.502 4.211 11.32 1 87.81 43 PHE B N 1
ATOM 1556 C CA . PHE B 1 43 ? -4.793 4.637 11.852 1 87.81 43 PHE B CA 1
ATOM 1557 C C . PHE B 1 43 ? -4.609 5.594 13.023 1 87.81 43 PHE B C 1
ATOM 1559 O O . PHE B 1 43 ? -5.281 6.621 13.102 1 87.81 43 PHE B O 1
ATOM 1566 N N . LYS B 1 44 ? -3.771 5.258 13.844 1 88.44 44 LYS B N 1
ATOM 1567 C CA . LYS B 1 44 ? -3.473 6.105 15 1 88.44 44 LYS B CA 1
ATOM 1568 C C . LYS B 1 44 ? -2.912 7.453 14.555 1 88.44 44 LYS B C 1
ATOM 1570 O O . LYS B 1 44 ? -3.23 8.484 15.148 1 88.44 44 LYS B O 1
ATOM 1575 N N . ALA B 1 45 ? -2.096 7.465 13.531 1 89.38 45 ALA B N 1
ATOM 1576 C CA . ALA B 1 45 ? -1.474 8.688 13.031 1 89.38 45 ALA B CA 1
ATOM 1577 C C . ALA B 1 45 ? -2.518 9.641 12.461 1 89.38 45 ALA B C 1
ATOM 1579 O O . ALA B 1 45 ? -2.389 10.859 12.578 1 89.38 45 ALA B O 1
ATOM 1580 N N . ILE B 1 46 ? -3.527 9.109 11.867 1 88.44 46 ILE B N 1
ATOM 1581 C CA . ILE B 1 46 ? -4.574 9.922 11.258 1 88.44 46 ILE B CA 1
ATOM 1582 C C . ILE B 1 46 ? -5.359 10.648 12.352 1 88.44 46 ILE B C 1
ATOM 1584 O O . ILE B 1 46 ? -5.781 11.789 12.156 1 88.44 46 ILE B O 1
ATOM 1588 N N . GLY B 1 47 ? -5.52 9.984 13.438 1 83.81 47 GLY B N 1
ATOM 1589 C CA . GLY B 1 47 ? -6.266 10.586 14.531 1 83.81 47 GLY B CA 1
ATOM 1590 C C . GLY B 1 47 ? -5.406 11.453 15.43 1 83.81 47 GLY B C 1
ATOM 1591 O O . GLY B 1 47 ? -5.918 12.109 16.344 1 83.81 47 GLY B O 1
ATOM 1592 N N . SER B 1 48 ? -4.152 11.438 15.148 1 81.88 48 SER B N 1
ATOM 1593 C CA . SER B 1 48 ? -3.229 12.188 15.984 1 81.88 48 SER B CA 1
ATOM 1594 C C . SER B 1 48 ? -3.262 13.68 15.648 1 81.88 48 SER B C 1
ATOM 1596 O O . SER B 1 48 ? -3.605 14.055 14.531 1 81.88 48 SER B O 1
ATOM 1598 N N . SER B 1 49 ? -2.918 14.492 16.594 1 80.75 49 SER B N 1
ATOM 1599 C CA . SER B 1 49 ? -2.861 15.945 16.422 1 80.75 49 SER B CA 1
ATOM 1600 C C . SER B 1 49 ? -1.532 16.375 15.805 1 80.75 49 SER B C 1
ATOM 1602 O O . SER B 1 49 ? -1.4 17.5 15.328 1 80.75 49 SER B O 1
ATOM 1604 N N . ASN B 1 50 ? -0.63 15.484 15.75 1 82.06 50 ASN B N 1
ATOM 1605 C CA . ASN B 1 50 ? 0.688 15.781 15.195 1 82.06 50 ASN B CA 1
ATOM 1606 C C . ASN B 1 50 ? 0.776 15.414 13.719 1 82.06 50 ASN B C 1
ATOM 1608 O O . ASN B 1 50 ? 0.761 14.234 13.367 1 82.06 50 ASN B O 1
ATOM 1612 N N . SER B 1 51 ? 0.9 16.391 12.914 1 81.12 51 SER B N 1
ATOM 1613 C CA . SER B 1 51 ? 0.955 16.188 11.469 1 81.12 51 SER B CA 1
ATOM 1614 C C . SER B 1 51 ? 2.193 15.391 11.07 1 81.12 51 SER B C 1
ATOM 1616 O O . SER B 1 51 ? 2.223 14.773 10.008 1 81.12 51 SER B O 1
ATOM 1618 N N . GLY B 1 52 ? 3.209 15.391 11.883 1 84.94 52 GLY B N 1
ATOM 1619 C CA . GLY B 1 52 ? 4.434 14.656 11.609 1 84.94 52 GLY B CA 1
ATOM 1620 C C . GLY B 1 52 ? 4.23 13.156 11.562 1 84.94 52 GLY B C 1
ATOM 1621 O O . GLY B 1 52 ? 4.918 12.453 10.82 1 84.94 52 GLY B O 1
ATOM 1622 N N . ASP B 1 53 ? 3.246 12.727 12.297 1 87.38 53 ASP B N 1
ATOM 1623 C CA . ASP B 1 53 ? 2.973 11.289 12.352 1 87.38 53 ASP B CA 1
ATOM 1624 C C . ASP B 1 53 ? 2.375 10.789 11.039 1 87.38 53 ASP B C 1
ATOM 1626 O O . ASP B 1 53 ? 2.742 9.719 10.555 1 87.38 53 ASP B O 1
ATOM 1630 N N . GLU B 1 54 ? 1.474 11.609 10.516 1 91.19 54 GLU B N 1
ATOM 1631 C CA . GLU B 1 54 ? 0.861 11.227 9.25 1 91.19 54 GLU B CA 1
ATOM 1632 C C . GLU B 1 54 ? 1.895 11.18 8.125 1 91.19 54 GLU B C 1
ATOM 1634 O O . GLU B 1 54 ? 1.854 10.289 7.273 1 91.19 54 GLU B O 1
ATOM 1639 N N . LYS B 1 55 ? 2.814 12.133 8.188 1 90.25 55 LYS B N 1
ATOM 1640 C CA . LYS B 1 55 ? 3.84 12.203 7.152 1 90.25 55 LYS B CA 1
ATOM 1641 C C . LYS B 1 55 ? 4.738 10.969 7.18 1 90.25 55 LYS B C 1
ATOM 1643 O O . LYS B 1 55 ? 5.07 10.414 6.129 1 90.25 55 LYS B O 1
ATOM 1648 N N . LYS B 1 56 ? 5.027 10.586 8.352 1 89.56 56 LYS B N 1
ATOM 1649 C CA . LYS B 1 56 ? 5.898 9.43 8.523 1 89.56 56 LYS B CA 1
ATOM 1650 C C . LYS B 1 56 ? 5.301 8.188 7.867 1 89.56 56 LYS B C 1
ATOM 1652 O O . LYS B 1 56 ? 5.965 7.516 7.078 1 89.56 56 LYS B O 1
ATOM 1657 N N . TRP B 1 57 ? 4.102 7.953 8.164 1 92.12 57 TRP B N 1
ATOM 1658 C CA . TRP B 1 57 ? 3.482 6.727 7.68 1 92.12 57 TRP B CA 1
ATOM 1659 C C . TRP B 1 57 ? 3.15 6.836 6.195 1 92.12 57 TRP B C 1
ATOM 1661 O O . TRP B 1 57 ? 3.199 5.844 5.465 1 92.12 57 TRP B O 1
ATOM 1671 N N . LEU B 1 58 ? 2.9 8.047 5.785 1 93.31 58 LEU B N 1
ATOM 1672 C CA . LEU B 1 58 ? 2.689 8.219 4.352 1 93.31 58 LEU B CA 1
ATOM 1673 C C . LEU B 1 58 ? 3.979 7.961 3.576 1 93.31 58 LEU B C 1
ATOM 1675 O O . LEU B 1 58 ? 3.961 7.312 2.529 1 93.31 58 LEU B O 1
ATOM 1679 N N . LYS B 1 59 ? 5.098 8.453 4.094 1 92.94 59 LYS B N 1
ATOM 1680 C CA . LYS B 1 59 ? 6.387 8.188 3.463 1 92.94 59 LYS B CA 1
ATOM 1681 C C . LYS B 1 59 ? 6.668 6.688 3.406 1 92.94 59 LYS B C 1
ATOM 1683 O O . LYS B 1 59 ? 7.16 6.184 2.395 1 92.94 59 LYS B O 1
ATOM 1688 N N . PHE B 1 60 ? 6.371 6.066 4.449 1 93.38 60 PHE B N 1
ATOM 1689 C CA . PHE B 1 60 ? 6.555 4.621 4.523 1 93.38 60 PHE B CA 1
ATOM 1690 C C . PHE B 1 60 ? 5.793 3.92 3.404 1 93.38 60 PHE B C 1
ATOM 1692 O O . PHE B 1 60 ? 6.359 3.104 2.676 1 93.38 60 PHE B O 1
ATOM 1699 N N . TRP B 1 61 ? 4.504 4.246 3.268 1 92.31 61 TRP B N 1
ATOM 1700 C CA . TRP B 1 61 ? 3.67 3.58 2.273 1 92.31 61 TRP B CA 1
ATOM 1701 C C . TRP B 1 61 ? 4.141 3.908 0.859 1 92.31 61 TRP B C 1
ATOM 1703 O O . TRP B 1 61 ? 4.102 3.053 -0.028 1 92.31 61 TRP B O 1
ATOM 1713 N N . VAL B 1 62 ? 4.551 5.117 0.661 1 92.12 62 VAL B N 1
ATOM 1714 C CA . VAL B 1 62 ? 5.043 5.523 -0.652 1 92.12 62 VAL B CA 1
ATOM 1715 C C . VAL B 1 62 ? 6.277 4.703 -1.019 1 92.12 62 VAL B C 1
ATOM 1717 O O . VAL B 1 62 ? 6.352 4.137 -2.111 1 92.12 62 VAL B O 1
ATOM 1720 N N . LEU B 1 63 ? 7.172 4.613 -0.129 1 92.56 63 LEU B N 1
ATOM 1721 C CA . LEU B 1 63 ? 8.406 3.887 -0.396 1 92.56 63 LEU B CA 1
ATOM 1722 C C . LEU B 1 63 ? 8.141 2.395 -0.549 1 92.56 63 LEU B C 1
ATOM 1724 O O . LEU B 1 63 ? 8.758 1.729 -1.382 1 92.56 63 LEU B O 1
ATOM 1728 N N . TYR B 1 64 ? 7.246 1.898 0.269 1 92.69 64 TYR B N 1
ATOM 1729 C CA . TYR B 1 64 ? 6.828 0.507 0.143 1 92.69 64 TYR B CA 1
ATOM 1730 C C . TYR B 1 64 ? 6.309 0.218 -1.26 1 92.69 64 TYR B C 1
ATOM 1732 O O . TYR B 1 64 ? 6.699 -0.773 -1.882 1 92.69 64 TYR B O 1
ATOM 1740 N N . PHE B 1 65 ? 5.469 1.092 -1.767 1 91.38 65 PHE B N 1
ATOM 1741 C CA . PHE B 1 65 ? 4.848 0.874 -3.068 1 91.38 65 PHE B CA 1
ATOM 1742 C C . PHE B 1 65 ? 5.863 1.063 -4.188 1 91.38 65 PHE B C 1
ATOM 1744 O O . PHE B 1 65 ? 5.766 0.424 -5.238 1 91.38 65 PHE B O 1
ATOM 1751 N N . VAL B 1 66 ? 6.793 1.941 -4 1 90.06 66 VAL B N 1
ATOM 1752 C CA . VAL B 1 66 ? 7.867 2.078 -4.98 1 90.06 66 VAL B CA 1
ATOM 1753 C C . VAL B 1 66 ? 8.617 0.757 -5.109 1 90.06 66 VAL B C 1
ATOM 1755 O O . VAL B 1 66 ? 8.891 0.294 -6.219 1 90.06 66 VAL B O 1
ATOM 1758 N N . ILE B 1 67 ? 8.953 0.161 -3.994 1 90.31 67 ILE B N 1
ATOM 1759 C CA . ILE B 1 67 ? 9.641 -1.124 -3.992 1 90.31 67 ILE B CA 1
ATOM 1760 C C . ILE B 1 67 ? 8.766 -2.182 -4.66 1 90.31 67 ILE B C 1
ATOM 1762 O O . ILE B 1 67 ? 9.242 -2.945 -5.504 1 90.31 67 ILE B O 1
ATOM 1766 N N . ASP B 1 68 ? 7.496 -2.182 -4.285 1 87.44 68 ASP B N 1
ATOM 1767 C CA . ASP B 1 68 ? 6.559 -3.141 -4.863 1 87.44 68 ASP B CA 1
ATOM 1768 C C . ASP B 1 68 ? 6.441 -2.951 -6.375 1 87.44 68 ASP B C 1
ATOM 1770 O O . ASP B 1 68 ? 6.352 -3.928 -7.121 1 87.44 68 ASP B O 1
ATOM 1774 N N . PHE B 1 69 ? 6.473 -1.767 -6.789 1 86.38 69 PHE B N 1
ATOM 1775 C CA . PHE B 1 69 ? 6.375 -1.435 -8.203 1 86.38 69 PHE B CA 1
ATOM 1776 C C . PHE B 1 69 ? 7.617 -1.901 -8.953 1 86.38 69 PHE B C 1
ATOM 1778 O O . PHE B 1 69 ? 7.512 -2.498 -10.031 1 86.38 69 PHE B O 1
ATOM 1785 N N . LEU B 1 70 ? 8.75 -1.616 -8.445 1 87.75 70 LEU B N 1
ATOM 1786 C CA . LEU B 1 70 ? 10 -2.057 -9.062 1 87.75 70 LEU B CA 1
ATOM 1787 C C . LEU B 1 70 ? 10.047 -3.578 -9.172 1 87.75 70 LEU B C 1
ATOM 1789 O O . LEU B 1 70 ? 10.453 -4.121 -10.195 1 87.75 70 LEU B O 1
ATOM 1793 N N . GLU B 1 71 ? 9.578 -4.164 -8.125 1 85.81 71 GLU B N 1
ATOM 1794 C CA . GLU B 1 71 ? 9.555 -5.625 -8.109 1 85.81 71 GLU B CA 1
ATOM 1795 C C . GLU B 1 71 ? 8.602 -6.172 -9.172 1 85.81 71 GLU B C 1
ATOM 1797 O O . GLU B 1 71 ? 8.922 -7.152 -9.852 1 85.81 71 GLU B O 1
ATOM 1802 N N . SER B 1 72 ? 7.484 -5.543 -9.328 1 83.81 72 SER B N 1
ATOM 1803 C CA . SER B 1 72 ? 6.492 -6 -10.289 1 83.81 72 SER B CA 1
ATOM 1804 C C . SER B 1 72 ? 6.93 -5.703 -11.727 1 83.81 72 SER B C 1
ATOM 1806 O O . SER B 1 72 ? 6.539 -6.406 -12.656 1 83.81 72 SER B O 1
ATOM 1808 N N . THR B 1 73 ? 7.691 -4.645 -11.977 1 83.06 73 THR B N 1
ATOM 1809 C CA . THR B 1 73 ? 8.148 -4.23 -13.297 1 83.06 73 THR B CA 1
ATOM 1810 C C . THR B 1 73 ? 9.328 -5.09 -13.75 1 83.06 73 THR B C 1
ATOM 1812 O O . THR B 1 73 ? 9.445 -5.398 -14.938 1 83.06 73 THR B O 1
ATOM 1815 N N . PHE B 1 74 ? 10.164 -5.477 -12.789 1 86.88 74 PHE B N 1
ATOM 1816 C CA . PHE B 1 74 ? 11.336 -6.273 -13.117 1 86.88 74 PHE B CA 1
ATOM 1817 C C . PHE B 1 74 ? 11.305 -7.609 -12.383 1 86.88 74 PHE B C 1
ATOM 1819 O O . PHE B 1 74 ? 12.203 -7.914 -11.602 1 86.88 74 PHE B O 1
ATOM 1826 N N . PRO B 1 75 ? 10.344 -8.438 -12.711 1 84.19 75 PRO B N 1
ATOM 1827 C CA . PRO B 1 75 ? 10.25 -9.703 -11.969 1 84.19 75 PRO B CA 1
ATOM 1828 C C . PRO B 1 75 ? 11.469 -10.602 -12.172 1 84.19 75 PRO B C 1
ATOM 1830 O O . PRO B 1 75 ? 11.898 -11.281 -11.242 1 84.19 75 PRO B O 1
ATOM 1833 N N . GLN B 1 76 ? 12.062 -10.625 -13.359 1 84.94 76 GLN B N 1
ATOM 1834 C CA . GLN B 1 76 ? 13.227 -11.453 -13.664 1 84.94 76 GLN B CA 1
ATOM 1835 C C . GLN B 1 76 ? 14.414 -11.086 -12.781 1 84.94 76 GLN B C 1
ATOM 1837 O O . GLN B 1 76 ? 15.141 -11.961 -12.305 1 84.94 76 GLN B O 1
ATOM 1842 N N . THR B 1 77 ? 14.609 -9.766 -12.617 1 84.81 77 THR B N 1
ATOM 1843 C CA . THR B 1 77 ? 15.711 -9.258 -11.805 1 84.81 77 THR B CA 1
ATOM 1844 C C . THR B 1 77 ? 15.562 -9.703 -10.352 1 84.81 77 THR B C 1
ATOM 1846 O O . THR B 1 77 ? 16.516 -10.18 -9.742 1 84.81 77 THR B O 1
ATOM 1849 N N . PHE B 1 78 ? 14.406 -9.672 -9.805 1 84.62 78 PHE B N 1
ATOM 1850 C CA . PHE B 1 78 ? 14.188 -9.969 -8.391 1 84.62 78 PHE B CA 1
ATOM 1851 C C . PHE B 1 78 ? 14.102 -11.469 -8.156 1 84.62 78 PHE B C 1
ATOM 1853 O O . PHE B 1 78 ? 14.453 -11.961 -7.086 1 84.62 78 PHE B O 1
ATOM 1860 N N . GLU B 1 79 ? 13.719 -12.156 -9.172 1 82 79 GLU B N 1
ATOM 1861 C CA . GLU B 1 79 ? 13.641 -13.609 -9.07 1 82 79 GLU B CA 1
ATOM 1862 C C . GLU B 1 79 ? 15.031 -14.234 -9.008 1 82 79 GLU B C 1
ATOM 1864 O O . GLU B 1 79 ? 15.211 -15.305 -8.438 1 82 79 GLU B O 1
ATOM 1869 N N . TRP B 1 80 ? 15.977 -13.555 -9.648 1 82.19 80 TRP B N 1
ATOM 1870 C CA . TRP B 1 80 ? 17.344 -14.07 -9.68 1 82.19 80 TRP B CA 1
ATOM 1871 C C . TRP B 1 80 ? 18.016 -13.891 -8.32 1 82.19 80 TRP B C 1
ATOM 1873 O O . TRP B 1 80 ? 19.031 -14.539 -8.031 1 82.19 80 TRP B O 1
ATOM 1883 N N . LEU B 1 81 ? 17.516 -13.086 -7.488 1 79.56 81 LEU B N 1
ATOM 1884 C CA . LEU B 1 81 ? 18.047 -12.836 -6.152 1 79.56 81 LEU B CA 1
ATOM 1885 C C . LEU B 1 81 ? 17.234 -13.594 -5.098 1 79.56 81 LEU B C 1
ATOM 1887 O O . LEU B 1 81 ? 16.234 -13.094 -4.602 1 79.56 81 LEU B O 1
ATOM 1891 N N . PRO B 1 82 ? 17.703 -14.828 -4.688 1 75.94 82 PRO B N 1
ATOM 1892 C CA . PRO B 1 82 ? 16.953 -15.633 -3.721 1 75.94 82 PRO B CA 1
ATOM 1893 C C . PRO B 1 82 ? 16.828 -14.953 -2.361 1 75.94 82 PRO B C 1
ATOM 1895 O O . PRO B 1 82 ? 15.891 -15.242 -1.604 1 75.94 82 PRO B O 1
ATOM 1898 N N . ILE B 1 83 ? 17.578 -14.055 -2.131 1 82.81 83 ILE B N 1
ATOM 1899 C CA . ILE B 1 83 ? 17.562 -13.422 -0.818 1 82.81 83 ILE B CA 1
ATOM 1900 C C . ILE B 1 83 ? 16.625 -12.219 -0.838 1 82.81 83 ILE B C 1
ATOM 1902 O O . ILE B 1 83 ? 16.359 -11.617 0.204 1 82.81 83 ILE B O 1
ATOM 1906 N N . TRP B 1 84 ? 15.984 -11.906 -1.924 1 86.19 84 TRP B N 1
ATOM 1907 C CA . TRP B 1 84 ? 15.211 -10.68 -2.096 1 86.19 84 TRP B CA 1
ATOM 1908 C C . TRP B 1 84 ? 14.039 -10.633 -1.12 1 86.19 84 TRP B C 1
ATOM 1910 O O . TRP B 1 84 ? 13.828 -9.625 -0.44 1 86.19 84 TRP B O 1
ATOM 1920 N N . PRO B 1 85 ? 13.344 -11.75 -0.988 1 83.12 85 PRO B N 1
ATOM 1921 C CA . PRO B 1 85 ? 12.219 -11.664 -0.063 1 83.12 85 PRO B CA 1
ATOM 1922 C C . PRO B 1 85 ? 12.641 -11.32 1.362 1 83.12 85 PRO B C 1
ATOM 1924 O O . PRO B 1 85 ? 11.945 -10.578 2.061 1 83.12 85 PRO B O 1
ATOM 1927 N N . SER B 1 86 ? 13.789 -11.875 1.664 1 83.25 86 SER B N 1
ATOM 1928 C CA . SER B 1 86 ? 14.328 -11.578 2.986 1 83.25 86 SER B CA 1
ATOM 1929 C C . SER B 1 86 ? 14.844 -10.148 3.064 1 83.25 86 SER B C 1
ATOM 1931 O O . SER B 1 86 ? 14.625 -9.453 4.062 1 83.25 86 SER B O 1
ATOM 1933 N N . ALA B 1 87 ? 15.547 -9.742 2.082 1 88 87 ALA B N 1
ATOM 1934 C CA . ALA B 1 87 ? 16.062 -8.375 2.029 1 88 87 ALA B CA 1
ATOM 1935 C C . ALA B 1 87 ? 14.922 -7.355 2.064 1 88 87 ALA B C 1
ATOM 1937 O O . ALA B 1 87 ? 15.008 -6.348 2.77 1 88 87 ALA B O 1
ATOM 1938 N N . LYS B 1 88 ? 13.883 -7.656 1.325 1 89.69 88 LYS B N 1
ATOM 1939 C CA . LYS B 1 88 ? 12.711 -6.781 1.304 1 89.69 88 LYS B CA 1
ATOM 1940 C C . LYS B 1 88 ? 12.102 -6.637 2.697 1 89.69 88 LYS B C 1
ATOM 1942 O O . LYS B 1 88 ? 11.719 -5.539 3.102 1 89.69 88 LYS B O 1
ATOM 1947 N N . ALA B 1 89 ? 12.055 -7.711 3.395 1 86.69 89 ALA B N 1
ATOM 1948 C CA . ALA B 1 89 ? 11.516 -7.691 4.754 1 86.69 89 ALA B CA 1
ATOM 1949 C C . ALA B 1 89 ? 12.352 -6.781 5.656 1 86.69 89 ALA B C 1
ATOM 1951 O O . ALA B 1 89 ? 11.805 -6.008 6.445 1 86.69 89 ALA B O 1
ATOM 1952 N N . VAL B 1 90 ? 13.586 -6.863 5.531 1 87.62 90 VAL B N 1
ATOM 1953 C CA . VAL B 1 90 ? 14.5 -6.047 6.328 1 87.62 90 VAL B CA 1
ATOM 1954 C C . VAL B 1 90 ? 14.32 -4.574 5.965 1 87.62 90 VAL B C 1
ATOM 1956 O O . VAL B 1 90 ? 14.266 -3.713 6.848 1 87.62 90 VAL B O 1
ATOM 1959 N N . ILE B 1 91 ? 14.266 -4.344 4.691 1 90.56 91 ILE B N 1
ATOM 1960 C CA . ILE B 1 91 ? 14.094 -2.977 4.211 1 90.56 91 ILE B CA 1
ATOM 1961 C C . ILE B 1 91 ? 12.781 -2.41 4.746 1 90.56 91 ILE B C 1
ATOM 1963 O O . ILE B 1 91 ? 12.734 -1.274 5.23 1 90.56 91 ILE B O 1
ATOM 1967 N N . ILE B 1 92 ? 11.75 -3.162 4.746 1 90.19 92 ILE B N 1
ATOM 1968 C CA . ILE B 1 92 ? 10.43 -2.73 5.207 1 90.19 92 ILE B CA 1
ATOM 1969 C C . ILE B 1 92 ? 10.484 -2.434 6.703 1 90.19 92 ILE B C 1
ATOM 1971 O O . ILE B 1 92 ? 9.922 -1.437 7.16 1 90.19 92 ILE B O 1
ATOM 1975 N N . CYS B 1 93 ? 11.156 -3.238 7.426 1 88.31 93 CYS B N 1
ATOM 1976 C CA . CYS B 1 93 ? 11.312 -3.012 8.859 1 88.31 93 CYS B CA 1
ATOM 1977 C C . CYS B 1 93 ? 12.094 -1.729 9.125 1 88.31 93 CYS B C 1
ATOM 1979 O O . CYS B 1 93 ? 11.75 -0.965 10.023 1 88.31 93 CYS B O 1
ATOM 1981 N N . TRP B 1 94 ? 13.086 -1.621 8.344 1 91.62 94 TRP B N 1
ATOM 1982 C CA . TRP B 1 94 ? 13.891 -0.413 8.461 1 91.62 94 TRP B CA 1
ATOM 1983 C C . TRP B 1 94 ? 13.062 0.829 8.148 1 91.62 94 TRP B C 1
ATOM 1985 O O . TRP B 1 94 ? 13.188 1.854 8.82 1 91.62 94 TRP B O 1
ATOM 1995 N N . LEU B 1 95 ? 12.266 0.806 7.227 1 91.62 95 LEU B N 1
ATOM 1996 C CA . LEU B 1 95 ? 11.422 1.934 6.836 1 91.62 95 LEU B CA 1
ATOM 1997 C C . LEU B 1 95 ? 10.391 2.238 7.918 1 91.62 95 LEU B C 1
ATOM 1999 O O . LEU B 1 95 ? 10.039 3.4 8.133 1 91.62 95 LEU B O 1
ATOM 2003 N N . ALA B 1 96 ? 9.875 1.228 8.609 1 89.38 96 ALA B N 1
ATOM 2004 C CA . ALA B 1 96 ? 8.797 1.381 9.586 1 89.38 96 ALA B CA 1
ATOM 2005 C C . ALA B 1 96 ? 9.359 1.743 10.961 1 89.38 96 ALA B C 1
ATOM 2007 O O . ALA B 1 96 ? 8.602 2.068 11.883 1 89.38 96 ALA B O 1
ATOM 2008 N N . TYR B 1 97 ? 10.57 1.799 11.117 1 84.19 97 TYR B N 1
ATOM 2009 C CA . TYR B 1 97 ? 11.203 1.993 12.414 1 84.19 97 TYR B CA 1
ATOM 2010 C C . TYR B 1 97 ? 10.898 3.379 12.969 1 84.19 97 TYR B C 1
ATOM 2012 O O . TYR B 1 97 ? 11.086 4.387 12.281 1 84.19 97 TYR B O 1
ATOM 2020 N N . PRO B 1 98 ? 10.211 3.578 14.148 1 76.12 98 PRO B N 1
ATOM 2021 C CA . PRO B 1 98 ? 9.789 4.848 14.75 1 76.12 98 PRO B CA 1
ATOM 2022 C C . PRO B 1 98 ? 10.953 5.641 15.336 1 76.12 98 PRO B C 1
ATOM 2024 O O . PRO B 1 98 ? 10.805 6.824 15.648 1 76.12 98 PRO B O 1
ATOM 2027 N N . GLY B 1 99 ? 12.117 5.27 15.172 1 74.31 99 GLY B N 1
ATOM 2028 C CA . GLY B 1 99 ? 13.234 5.93 15.828 1 74.31 99 GLY B CA 1
ATOM 2029 C C . GLY B 1 99 ? 13.914 6.957 14.945 1 74.31 99 GLY B C 1
ATOM 2030 O O . GLY B 1 99 ? 13.398 7.316 13.883 1 74.31 99 GLY B O 1
ATOM 2031 N N . PRO B 1 100 ? 14.891 7.559 15.453 1 75.38 100 PRO B N 1
ATOM 2032 C CA . PRO B 1 100 ? 15.641 8.57 14.703 1 75.38 100 PRO B CA 1
ATOM 2033 C C . PRO B 1 100 ? 16.234 8.023 13.406 1 75.38 100 PRO B C 1
ATOM 2035 O O . PRO B 1 100 ? 16.531 8.789 12.484 1 75.38 100 PRO B O 1
ATOM 2038 N N . LEU B 1 101 ? 16.266 6.762 13.43 1 76 101 LEU B N 1
ATOM 2039 C CA . LEU B 1 101 ? 16.812 6.152 12.227 1 76 101 LEU B CA 1
ATOM 2040 C C . LEU B 1 101 ? 15.688 5.664 11.312 1 76 101 LEU B C 1
ATOM 2042 O O . LEU B 1 101 ? 15.836 4.645 10.633 1 76 101 LEU B O 1
ATOM 2046 N N . ASN B 1 102 ? 14.742 6.383 11.32 1 80.94 102 ASN B N 1
ATOM 2047 C CA . ASN B 1 102 ? 13.641 5.992 10.445 1 80.94 102 ASN B CA 1
ATOM 2048 C C . ASN B 1 102 ? 14.055 5.988 8.984 1 80.94 102 ASN B C 1
ATOM 2050 O O . ASN B 1 102 ? 14.414 7.031 8.43 1 80.94 102 ASN B O 1
ATOM 2054 N N . GLY B 1 103 ? 14 4.93 8.391 1 83.62 103 GLY B N 1
ATOM 2055 C CA . GLY B 1 103 ? 14.438 4.781 7.012 1 83.62 103 GLY B CA 1
ATOM 2056 C C . GLY B 1 103 ? 13.609 5.582 6.027 1 83.62 103 GLY B C 1
ATOM 2057 O O . GLY B 1 103 ? 14.133 6.098 5.039 1 83.62 103 GLY B O 1
ATOM 2058 N N . ALA B 1 104 ? 12.359 5.629 6.379 1 85.5 104 ALA B N 1
ATOM 2059 C CA . ALA B 1 104 ? 11.469 6.32 5.449 1 85.5 104 ALA B CA 1
ATOM 2060 C C . ALA B 1 104 ? 11.805 7.809 5.375 1 85.5 104 ALA B C 1
ATOM 2062 O O . ALA B 1 104 ? 11.836 8.391 4.285 1 85.5 104 ALA B O 1
ATOM 2063 N N . ASN B 1 105 ? 12.047 8.344 6.535 1 84.75 105 ASN B N 1
ATOM 2064 C CA . ASN B 1 105 ? 12.445 9.75 6.559 1 84.75 105 ASN B CA 1
ATOM 2065 C C . ASN B 1 105 ? 13.797 9.969 5.887 1 84.75 105 ASN B C 1
ATOM 2067 O O . ASN B 1 105 ? 13.969 10.922 5.129 1 84.75 105 ASN B O 1
ATOM 2071 N N . TYR B 1 106 ? 14.656 9.109 6.148 1 84.94 106 TYR B N 1
ATOM 2072 C CA . TYR B 1 106 ? 16 9.203 5.59 1 84.94 106 TYR B CA 1
ATOM 2073 C C . TYR B 1 106 ? 15.961 9.156 4.07 1 84.94 106 TYR B C 1
ATOM 2075 O O . TYR B 1 106 ? 16.5 10.039 3.398 1 84.94 106 TYR B O 1
ATOM 2083 N N . ILE B 1 107 ? 15.352 8.188 3.537 1 85 107 ILE B N 1
ATOM 2084 C CA . ILE B 1 107 ? 15.312 7.977 2.094 1 85 107 ILE B CA 1
ATOM 2085 C C . ILE B 1 107 ? 14.539 9.109 1.428 1 85 107 ILE B C 1
ATOM 2087 O O . ILE B 1 107 ? 14.945 9.617 0.378 1 85 107 ILE B O 1
ATOM 2091 N N . TYR B 1 108 ? 13.461 9.438 2.031 1 83 108 TYR B N 1
ATOM 2092 C CA . TYR B 1 108 ? 12.648 10.508 1.464 1 83 108 TYR B CA 1
ATOM 2093 C C . TYR B 1 108 ? 13.438 11.805 1.373 1 83 108 TYR B C 1
ATOM 2095 O O . TYR B 1 108 ? 13.422 12.484 0.341 1 83 108 TYR B O 1
ATOM 2103 N N . ASN B 1 109 ? 14.086 12.195 2.4 1 83.19 109 ASN B N 1
ATOM 2104 C CA . ASN B 1 109 ? 14.828 13.453 2.445 1 83.19 109 ASN B CA 1
ATOM 2105 C C . ASN B 1 109 ? 16.031 13.43 1.504 1 83.19 109 ASN B C 1
ATOM 2107 O O . ASN B 1 109 ? 16.375 14.453 0.908 1 83.19 109 ASN B O 1
ATOM 2111 N N . LYS B 1 110 ? 16.562 12.297 1.333 1 82.94 110 LYS B N 1
ATOM 2112 C CA . LYS B 1 110 ? 17.766 12.188 0.508 1 82.94 110 LYS B CA 1
ATOM 2113 C C . LYS B 1 110 ? 17.406 12.07 -0.97 1 82.94 110 LYS B C 1
ATOM 2115 O O . LYS B 1 110 ? 18.094 12.633 -1.827 1 82.94 110 LYS B O 1
ATOM 2120 N N . CYS B 1 111 ? 16.328 11.398 -1.227 1 79.94 111 CYS B N 1
ATOM 2121 C CA . CYS B 1 111 ? 16.062 11.062 -2.619 1 79.94 111 CYS B CA 1
ATOM 2122 C C . CYS B 1 111 ? 14.859 11.844 -3.145 1 79.94 111 CYS B C 1
ATOM 2124 O O . CYS B 1 111 ? 14.906 12.398 -4.246 1 79.94 111 CYS B O 1
ATOM 2126 N N . ILE B 1 112 ? 13.836 11.898 -2.357 1 74 112 ILE B N 1
ATOM 2127 C CA . ILE B 1 112 ? 12.562 12.359 -2.898 1 74 112 ILE B CA 1
ATOM 2128 C C . ILE B 1 112 ? 12.438 13.875 -2.713 1 74 112 ILE B C 1
ATOM 2130 O O . ILE B 1 112 ? 12 14.586 -3.623 1 74 112 ILE B O 1
ATOM 2134 N N . HIS B 1 113 ? 12.922 14.266 -1.536 1 76.56 113 HIS B N 1
ATOM 2135 C CA . HIS B 1 113 ? 12.805 15.68 -1.217 1 76.56 113 HIS B CA 1
ATOM 2136 C C . HIS B 1 113 ? 13.484 16.547 -2.271 1 76.56 113 HIS B C 1
ATOM 2138 O O . HIS B 1 113 ? 12.906 17.516 -2.758 1 76.56 113 HIS B O 1
ATOM 2144 N N . PRO B 1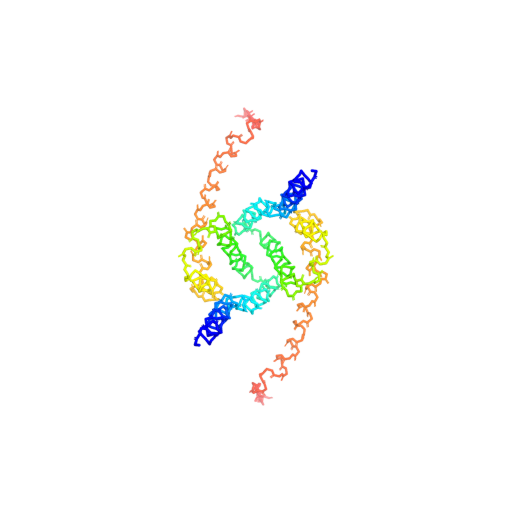 114 ? 14.586 16.172 -2.633 1 75.31 114 PRO B N 1
ATOM 2145 C CA . PRO B 1 114 ? 15.266 16.969 -3.66 1 75.31 114 PRO B CA 1
ATOM 2146 C C . PRO B 1 114 ? 14.547 16.922 -5.008 1 75.31 114 PRO B C 1
ATOM 2148 O O . PRO B 1 114 ? 14.617 17.875 -5.781 1 75.31 114 PRO B O 1
ATOM 2151 N N . LEU B 1 115 ? 13.922 15.875 -5.281 1 72.94 115 LEU B N 1
ATOM 2152 C CA . LEU B 1 115 ? 13.188 15.75 -6.531 1 72.94 115 LEU B CA 1
ATOM 2153 C C . LEU B 1 115 ? 11.984 16.688 -6.551 1 72.94 115 LEU B C 1
ATOM 2155 O O . LEU B 1 115 ? 11.656 17.266 -7.59 1 72.94 115 LEU B O 1
ATOM 2159 N N . LEU B 1 116 ? 11.352 16.828 -5.469 1 71.38 116 LEU B N 1
ATOM 2160 C CA . LEU B 1 116 ? 10.188 17.703 -5.355 1 71.38 116 LEU B CA 1
ATOM 2161 C C . LEU B 1 116 ? 10.609 19.172 -5.414 1 71.38 116 LEU B C 1
ATOM 2163 O O . LEU B 1 116 ? 9.906 20 -6 1 71.38 116 LEU B O 1
ATOM 2167 N N . ASN B 1 117 ? 11.648 19.422 -4.727 1 70.69 117 ASN B N 1
ATOM 2168 C CA . ASN B 1 117 ? 12.156 20.797 -4.715 1 70.69 117 ASN B CA 1
ATOM 2169 C C . ASN B 1 117 ? 12.68 21.203 -6.09 1 70.69 117 ASN B C 1
ATOM 2171 O O . ASN B 1 117 ? 12.555 22.359 -6.48 1 70.69 117 ASN B O 1
ATOM 2175 N N . TYR B 1 118 ? 13.234 20.25 -6.688 1 65.81 118 TYR B N 1
ATOM 2176 C CA . TYR B 1 118 ? 13.695 20.531 -8.039 1 65.81 118 TYR B CA 1
ATOM 2177 C C . TYR B 1 118 ? 12.531 20.859 -8.961 1 65.81 118 TYR B C 1
ATOM 2179 O O . TYR B 1 118 ? 12.609 21.797 -9.758 1 65.81 118 TYR B O 1
ATOM 2187 N N . ARG B 1 119 ? 11.508 20.203 -8.797 1 60.97 119 ARG B N 1
ATOM 2188 C CA . ARG B 1 119 ? 10.336 20.438 -9.633 1 60.97 119 ARG B CA 1
ATOM 2189 C C . ARG B 1 119 ? 9.672 21.75 -9.281 1 60.97 119 ARG B C 1
ATOM 2191 O O . ARG B 1 119 ? 9.242 22.5 -10.164 1 60.97 119 ARG B O 1
ATOM 2198 N N . LYS B 1 120 ? 9.523 21.938 -8.023 1 62.44 120 LYS B N 1
ATOM 2199 C CA . LYS B 1 120 ? 8.977 23.234 -7.609 1 62.44 120 LYS B CA 1
ATOM 2200 C C . LYS B 1 120 ? 9.758 24.391 -8.234 1 62.44 120 LYS B C 1
ATOM 2202 O O . LYS B 1 120 ? 9.164 25.375 -8.68 1 62.44 120 LYS B O 1
ATOM 2207 N N . ARG B 1 121 ? 10.914 24.156 -8.336 1 58.28 121 ARG B N 1
ATOM 2208 C CA . ARG B 1 121 ? 11.75 25.188 -8.93 1 58.28 121 ARG B CA 1
ATOM 2209 C C . ARG B 1 121 ? 11.492 25.312 -10.43 1 58.28 121 ARG B C 1
ATOM 2211 O O . ARG B 1 121 ? 11.43 26.406 -10.969 1 58.28 121 ARG B O 1
ATOM 2218 N N . VAL B 1 122 ? 11.258 24.172 -10.977 1 53.84 122 VAL B N 1
ATOM 2219 C CA . VAL B 1 122 ? 11.039 24.172 -12.422 1 53.84 122 VAL B CA 1
ATOM 2220 C C . VAL B 1 122 ? 9.641 24.703 -12.727 1 53.84 122 VAL B C 1
ATOM 2222 O O . VAL B 1 122 ? 9.445 25.422 -13.703 1 53.84 122 VAL B O 1
ATOM 2225 N N . ARG B 1 123 ? 8.617 24.234 -11.93 1 55.44 123 ARG B N 1
ATOM 2226 C CA . ARG B 1 123 ? 7.262 24.734 -12.109 1 55.44 123 ARG B CA 1
ATOM 2227 C C . ARG B 1 123 ? 7.211 26.25 -11.945 1 55.44 123 ARG B C 1
ATOM 2229 O O . ARG B 1 123 ? 6.527 26.938 -12.695 1 55.44 123 ARG B O 1
ATOM 2236 N N . VAL B 1 124 ? 7.82 26.75 -10.945 1 51.28 124 VAL B N 1
ATOM 2237 C CA . VAL B 1 124 ? 7.887 28.188 -10.742 1 51.28 124 VAL B CA 1
ATOM 2238 C C . VAL B 1 124 ? 8.547 28.844 -11.945 1 51.28 124 VAL B C 1
ATOM 2240 O O . VAL B 1 124 ? 8.102 29.906 -12.406 1 51.28 124 VAL B O 1
ATOM 2243 N N . SER B 1 125 ? 9.422 28.125 -12.43 1 51.91 125 SER B N 1
ATOM 2244 C CA . SER B 1 125 ? 10.047 28.719 -13.609 1 51.91 125 SER B CA 1
ATOM 2245 C C . SER B 1 125 ? 9.148 28.594 -14.836 1 51.91 125 SER B C 1
ATOM 2247 O O . SER B 1 125 ? 9.023 29.531 -15.617 1 51.91 125 SER B O 1
ATOM 2249 N N . PHE B 1 126 ? 8.484 27.469 -14.875 1 47.97 126 PHE B N 1
ATOM 2250 C CA . PHE B 1 126 ? 7.645 27.234 -16.047 1 47.97 126 PHE B CA 1
ATOM 2251 C C . PHE B 1 126 ? 6.309 27.953 -15.906 1 47.97 126 PHE B C 1
ATOM 2253 O O . PHE B 1 126 ? 5.719 28.375 -16.906 1 47.97 126 PHE B O 1
ATOM 2260 N N . SER B 1 127 ? 5.566 27.797 -14.836 1 48.69 127 SER B N 1
ATOM 2261 C CA . SER B 1 127 ? 4.289 28.484 -14.664 1 48.69 127 SER B CA 1
ATOM 2262 C C . SER B 1 127 ? 4.434 29.984 -14.859 1 48.69 127 SER B C 1
ATOM 2264 O O . SER B 1 127 ? 3.471 30.672 -15.227 1 48.69 127 SER B O 1
ATOM 2266 N N . GLU B 1 128 ? 5.406 30.562 -14.328 1 44.09 128 GLU B N 1
ATOM 2267 C CA . GLU B 1 128 ? 5.438 32 -14.555 1 44.09 128 GLU B CA 1
ATOM 2268 C C . GLU B 1 128 ? 5.527 32.312 -16.047 1 44.09 128 GLU B C 1
ATOM 2270 O O . GLU B 1 128 ? 4.809 33.188 -16.547 1 44.09 128 GLU B O 1
ATOM 2275 N N . ASP B 1 129 ? 6.496 31.922 -16.75 1 42.81 129 ASP B N 1
ATOM 2276 C CA . ASP B 1 129 ? 6.699 32.312 -18.141 1 42.81 129 ASP B CA 1
ATOM 2277 C C . ASP B 1 129 ? 5.809 31.5 -19.078 1 42.81 129 ASP B C 1
ATOM 2279 O O . ASP B 1 129 ? 5.301 32.031 -20.078 1 42.81 129 ASP B O 1
ATOM 2283 N N . MET B 1 130 ? 5.625 30.188 -19.031 1 44.28 130 MET B N 1
ATOM 2284 C CA . MET B 1 130 ? 4.961 29.344 -20.031 1 44.28 130 MET B CA 1
ATOM 2285 C C . MET B 1 130 ? 3.5 29.109 -19.656 1 44.28 130 MET B C 1
ATOM 2287 O O . MET B 1 130 ? 2.709 28.656 -20.484 1 44.28 130 MET B O 1
ATOM 2291 N N . VAL B 1 131 ? 3.078 29.016 -18.453 1 42.78 131 VAL B N 1
ATOM 2292 C CA . VAL B 1 131 ? 1.708 28.672 -18.078 1 42.78 131 VAL B CA 1
ATOM 2293 C C . VAL B 1 131 ? 0.75 29.719 -18.625 1 42.78 131 VAL B C 1
ATOM 2295 O O . VAL B 1 131 ? -0.314 29.391 -19.156 1 42.78 131 VAL B O 1
ATOM 2298 N N . ASN B 1 132 ? 0.673 30.969 -18.062 1 39 132 ASN B N 1
ATOM 2299 C CA . ASN B 1 132 ? -0.274 31.953 -18.578 1 39 132 ASN B CA 1
ATOM 2300 C C . ASN B 1 132 ? 0.362 32.844 -19.641 1 39 132 ASN B C 1
ATOM 2302 O O . ASN B 1 132 ? 0.888 33.906 -19.328 1 39 132 ASN B O 1
ATOM 2306 N N . PRO B 1 133 ? 0.889 32.25 -20.766 1 41.94 133 PRO B N 1
ATOM 2307 C CA . PRO B 1 133 ? 1.271 33.219 -21.797 1 41.94 133 PRO B CA 1
ATOM 2308 C C . PRO B 1 133 ? 0.25 34.344 -21.953 1 41.94 133 PRO B C 1
ATOM 2310 O O . PRO B 1 133 ? 0.587 35.438 -22.453 1 41.94 133 PRO B O 1
ATOM 2313 N N . PHE B 1 134 ? -0.999 33.875 -21.781 1 44.31 134 PHE B N 1
ATOM 2314 C CA . PHE B 1 134 ? -2.045 34.844 -22.094 1 44.31 134 PHE B CA 1
ATOM 2315 C C . PHE B 1 134 ? -2.264 35.812 -20.922 1 44.31 134 PHE B C 1
ATOM 2317 O O . PHE B 1 134 ? -3.092 36.719 -21.016 1 44.31 134 PHE B O 1
ATOM 2324 N N . SER B 1 135 ? -1.924 35.344 -19.734 1 43.44 135 SER B N 1
ATOM 2325 C CA . SER B 1 135 ? -2.246 36.344 -18.703 1 43.44 135 SER B CA 1
ATOM 2326 C C . SER B 1 135 ? -1.354 37.562 -18.812 1 43.44 135 SER B C 1
ATOM 2328 O O . SER B 1 135 ? -0.155 37.5 -18.531 1 43.44 135 SER B O 1
ATOM 2330 N N . LYS B 1 136 ? -1.503 38.344 -19.844 1 43.16 136 LYS B N 1
ATOM 2331 C CA . LYS B 1 136 ? -1.048 39.719 -20.016 1 43.16 136 LYS B CA 1
ATOM 2332 C C . LYS B 1 136 ? -1.252 40.531 -18.75 1 43.16 136 LYS B C 1
ATOM 2334 O O . LYS B 1 136 ? -2.371 40.625 -18.234 1 43.16 136 LYS B O 1
ATOM 2339 N N . LYS B 1 137 ? -0.368 40.531 -17.766 1 47.41 137 LYS B N 1
ATOM 2340 C CA . LYS B 1 137 ? -0.487 41.625 -16.781 1 47.41 137 LYS B CA 1
ATOM 2341 C C . LYS B 1 137 ? -0.895 42.938 -17.438 1 47.41 137 LYS B C 1
ATOM 2343 O O . LYS B 1 137 ? -0.348 43.312 -18.484 1 47.41 137 LYS B O 1
ATOM 2348 N N . PRO B 1 138 ? -1.986 43.438 -17.234 1 41.41 138 PRO B N 1
ATOM 2349 C CA . PRO B 1 138 ? -2.24 44.781 -17.734 1 41.41 138 PRO B CA 1
ATOM 2350 C C . PRO B 1 138 ? -1.143 45.781 -17.344 1 41.41 138 PRO B C 1
ATOM 2352 O O . PRO B 1 138 ? -0.586 45.688 -16.234 1 41.41 138 PRO B O 1
ATOM 2355 N N . ASP B 1 139 ? -0.247 46.156 -18.234 1 38.97 139 ASP B N 1
ATOM 2356 C CA . ASP B 1 139 ? 0.562 47.375 -18.156 1 38.97 139 ASP B CA 1
ATOM 2357 C C . ASP B 1 139 ? -0.193 48.5 -17.438 1 38.97 139 ASP B C 1
ATOM 2359 O O . ASP B 1 139 ? -1.209 49 -17.938 1 38.97 139 ASP B O 1
ATOM 2363 N N . ASP B 1 140 ? -0.671 48.344 -16.141 1 38.91 140 ASP B N 1
ATOM 2364 C CA . ASP B 1 140 ? -1.084 49.594 -15.539 1 38.91 140 ASP B CA 1
ATOM 2365 C C . ASP B 1 140 ? -0.038 50.688 -15.773 1 38.91 140 ASP B C 1
ATOM 2367 O O . ASP B 1 140 ? 1.083 50.594 -15.266 1 38.91 140 ASP B O 1
ATOM 2371 N N . ASP B 1 141 ? 0.16 51.188 -17 1 37.09 141 ASP B N 1
ATOM 2372 C CA . ASP B 1 141 ? 0.667 52.5 -17.359 1 37.09 141 ASP B CA 1
ATOM 2373 C C . ASP B 1 141 ? 0.122 53.562 -16.406 1 37.09 141 ASP B C 1
ATOM 2375 O O . ASP B 1 141 ? -0.892 54.219 -16.688 1 37.09 141 ASP B O 1
ATOM 2379 N N . HIS B 1 142 ? -0.242 53.406 -15.094 1 36.75 142 HIS B N 1
ATOM 2380 C CA . HIS B 1 142 ? -0.47 54.688 -14.469 1 36.75 142 HIS B CA 1
ATOM 2381 C C . HIS B 1 142 ? 0.733 55.625 -14.648 1 36.75 142 HIS B C 1
ATOM 2383 O O . HIS B 1 142 ? 1.849 55.281 -14.25 1 36.75 142 HIS B O 1
ATOM 2389 N N . ASP B 1 143 ? 0.82 56.281 -15.789 1 32.84 143 ASP B N 1
ATOM 2390 C CA . ASP B 1 143 ? 1.354 57.625 -16.078 1 32.84 143 ASP B CA 1
ATOM 2391 C C . ASP B 1 143 ? 1.123 58.562 -14.898 1 32.84 143 ASP B C 1
ATOM 2393 O O . ASP B 1 143 ? 1.403 59.781 -14.992 1 32.84 143 ASP B O 1
ATOM 2397 N N . ASP B 1 144 ? 1.218 58.281 -13.531 1 26.03 144 ASP B N 1
ATOM 2398 C CA . ASP B 1 144 ? 1.604 59.5 -12.867 1 26.03 144 ASP B CA 1
ATOM 2399 C C . ASP B 1 144 ? 3.086 59.812 -13.078 1 26.03 144 ASP B C 1
ATOM 2401 O O . ASP B 1 144 ? 3.895 58.875 -13.219 1 26.03 144 ASP B O 1
#

Foldseek 3Di:
DVPVVVVVVVVVVVVVVVVVVVLVCVLVVVCVVVVVVLVVQCVVLVVDPDVVSNVLSVLLVVVLVVVVVVCVVCVVVQVVPPCNSVVSVVLSCQCSPPDPSRPSVVCCVVPVVVVVVVVVVVCVVCCVCPVPPPPPPPPPPPPD/DVVVVVVVVVVVVVVVVVVVVVLVCVLVVVCVVVVVVLVVQCVVLVVDPDVVSNVLSVLLVVVLVVVVVVCVVCVVVQVVPPCNSVVSSVLSCQCSDPDPSRVSVVCCVVPVVVVVVVVVVVCVVCCVCPVPVPPPPPPPPPPD

pLDDT: mean 74.91, std 16.39, range [25.66, 93.38]